Protein AF-A0A7V9FQ16-F1 (afdb_monomer)

Mean predicted aligned error: 7.34 Å

Foldseek 3Di:
DDDDDDDDDDDDDPPPPPPPPPDDDDAFEEEDELALQFDCVQQLPAQAQLSNQASVLVRVVRSVVSVLLVSLLVVLVVCVVSVGQKYKYFQQKWKFKDWLQDDCVPNDGDHTPDGNVVSNQCNNQPPHRFKDWDDKDWWDKGKDFHQNPSDLVCADVNHPNNGGMMMMMTTIITMMGTPPPPDDDDPKDKDWDPDFDWTQRNHNTDTRIDMDIDD

Structure (mmCIF, N/CA/C/O backbone):
data_AF-A0A7V9FQ16-F1
#
_entry.id   AF-A0A7V9FQ16-F1
#
loop_
_atom_site.group_PDB
_atom_site.id
_atom_site.type_symbol
_atom_site.label_atom_id
_atom_site.label_alt_id
_atom_site.label_comp_id
_atom_site.label_asym_id
_atom_site.label_entity_id
_atom_site.label_seq_id
_atom_site.pdbx_PDB_ins_code
_atom_site.Cartn_x
_atom_site.Cartn_y
_atom_site.Cartn_z
_atom_site.occupancy
_atom_site.B_iso_or_equiv
_atom_site.auth_seq_id
_atom_site.auth_comp_id
_atom_site.auth_asym_id
_atom_site.auth_atom_id
_atom_site.pdbx_PDB_model_num
ATOM 1 N N . MET A 1 1 ? -10.190 -19.443 93.406 1.00 41.66 1 MET A N 1
ATOM 2 C CA . MET A 1 1 ? -10.354 -20.132 92.103 1.00 41.66 1 MET A CA 1
ATOM 3 C C . MET A 1 1 ? -11.864 -20.232 91.900 1.00 41.66 1 MET A C 1
ATOM 5 O O . MET A 1 1 ? -12.498 -20.727 92.810 1.00 41.66 1 MET A O 1
ATOM 9 N N . SER A 1 2 ? -12.564 -19.641 90.933 1.00 39.66 2 SER A N 1
ATOM 10 C CA . SER A 1 2 ? -12.278 -19.284 89.540 1.00 39.66 2 SER A CA 1
ATOM 11 C C . SER A 1 2 ? -13.153 -18.088 89.124 1.00 39.66 2 SER A C 1
ATOM 13 O O . SER A 1 2 ? -14.271 -17.947 89.613 1.00 39.66 2 SER A O 1
ATOM 15 N N . ARG A 1 3 ? -12.663 -17.232 88.219 1.00 40.50 3 ARG A N 1
ATOM 16 C CA . ARG A 1 3 ? -13.449 -16.171 87.563 1.00 40.50 3 ARG A CA 1
ATOM 17 C C . ARG A 1 3 ? -13.987 -16.710 86.232 1.00 40.50 3 ARG A C 1
ATOM 19 O O . ARG A 1 3 ? -13.185 -17.107 85.393 1.00 40.50 3 ARG A O 1
ATOM 26 N N . LEU A 1 4 ? -15.309 -16.721 86.039 1.00 39.59 4 LEU A N 1
ATOM 27 C CA . LEU A 1 4 ? -15.923 -16.928 84.721 1.00 39.59 4 LEU A CA 1
ATOM 28 C C . LEU A 1 4 ? -15.842 -15.618 83.927 1.00 39.59 4 LEU A C 1
ATOM 30 O O . LEU A 1 4 ? -16.333 -14.586 84.379 1.00 39.59 4 LEU A O 1
ATOM 34 N N . VAL A 1 5 ? -15.235 -15.671 82.745 1.00 42.16 5 VAL A N 1
ATOM 35 C CA . VAL A 1 5 ? -15.258 -14.596 81.749 1.00 42.16 5 VAL A CA 1
ATOM 36 C C . VAL A 1 5 ? -16.305 -14.978 80.703 1.00 42.16 5 VAL A C 1
ATOM 38 O O . VAL A 1 5 ? -16.139 -15.976 80.007 1.00 42.16 5 VAL A O 1
ATOM 41 N N . LEU A 1 6 ? -17.394 -14.210 80.611 1.00 39.66 6 LEU A N 1
ATOM 42 C CA . LEU A 1 6 ? -18.358 -14.307 79.513 1.00 39.66 6 LEU A CA 1
ATOM 43 C C . LEU A 1 6 ? -17.807 -13.522 78.315 1.00 39.66 6 LEU A C 1
ATOM 45 O O . LEU A 1 6 ? -17.702 -12.298 78.368 1.00 39.66 6 LEU A O 1
ATOM 49 N N . ALA A 1 7 ? -17.454 -14.223 77.240 1.00 39.44 7 ALA A N 1
ATOM 50 C CA . ALA A 1 7 ? -17.123 -13.608 75.961 1.00 39.44 7 ALA A CA 1
ATOM 51 C C . ALA A 1 7 ? -18.418 -13.363 75.169 1.00 39.44 7 ALA A C 1
ATOM 53 O O . ALA A 1 7 ? -19.100 -14.307 74.774 1.00 39.44 7 ALA A O 1
ATOM 54 N N . ALA A 1 8 ? -18.769 -12.094 74.953 1.00 44.03 8 ALA A N 1
ATOM 55 C CA . ALA A 1 8 ? -19.878 -11.707 74.089 1.00 44.03 8 ALA A CA 1
ATOM 56 C C . ALA A 1 8 ? -19.437 -11.780 72.616 1.00 44.03 8 ALA A C 1
ATOM 58 O O . ALA A 1 8 ? -18.604 -10.992 72.168 1.00 44.03 8 ALA A O 1
ATOM 59 N N . LEU A 1 9 ? -19.997 -12.731 71.864 1.00 40.53 9 LEU A N 1
ATOM 60 C CA . LEU A 1 9 ? -19.827 -12.824 70.414 1.00 40.53 9 LEU A CA 1
ATOM 61 C C . LEU A 1 9 ? -20.681 -11.739 69.741 1.00 40.53 9 LEU A C 1
ATOM 63 O O . LEU A 1 9 ? -21.909 -11.798 69.760 1.00 40.53 9 LEU A O 1
ATOM 67 N N . SER A 1 10 ? -20.035 -10.742 69.144 1.00 50.19 10 SER A N 1
ATOM 68 C CA . SER A 1 10 ? -20.685 -9.742 68.293 1.00 50.19 10 SER A CA 1
ATOM 69 C C . SER A 1 10 ? -20.762 -10.286 66.863 1.00 50.19 10 SER A C 1
ATOM 71 O O . SER A 1 10 ? -19.741 -10.451 66.202 1.00 50.19 10 SER A O 1
ATOM 73 N N . LEU A 1 11 ? -21.974 -10.589 66.384 1.00 43.06 11 LEU A N 1
ATOM 74 C CA . LEU A 1 11 ? -22.217 -10.934 64.980 1.00 43.06 11 LEU A CA 1
ATOM 75 C C . LEU A 1 11 ? -22.155 -9.656 64.130 1.00 43.06 11 LEU A C 1
ATOM 77 O O . LEU A 1 11 ? -23.091 -8.858 64.117 1.00 43.06 11 LEU A O 1
ATOM 81 N N . THR A 1 12 ? -21.059 -9.459 63.403 1.00 54.22 12 THR A N 1
ATOM 82 C CA . THR A 1 12 ? -20.977 -8.470 62.325 1.00 54.22 12 THR A CA 1
ATOM 83 C C . THR A 1 12 ? -21.600 -9.055 61.060 1.00 54.22 12 THR A C 1
ATOM 85 O O . THR A 1 12 ? -21.064 -9.965 60.431 1.00 54.22 12 THR A O 1
ATOM 88 N N . VAL A 1 13 ? -22.768 -8.538 60.678 1.00 51.72 13 VAL A N 1
ATOM 89 C CA . VAL A 1 13 ? -23.408 -8.874 59.403 1.00 51.72 13 VAL A CA 1
ATOM 90 C C . VAL A 1 13 ? -22.651 -8.143 58.293 1.00 51.72 13 VAL A C 1
ATOM 92 O O . VAL A 1 13 ? -22.816 -6.941 58.101 1.00 51.72 13 VAL A O 1
ATOM 95 N N . PHE A 1 14 ? -21.791 -8.861 57.571 1.00 53.59 14 PHE A N 1
ATOM 96 C CA . PHE A 1 14 ? -21.223 -8.368 56.320 1.00 53.59 14 PHE A CA 1
ATOM 97 C C . PHE A 1 14 ? -22.300 -8.440 55.237 1.00 53.59 14 PHE A C 1
ATOM 99 O O . PHE A 1 14 ? -22.588 -9.507 54.698 1.00 53.59 14 PHE A O 1
ATOM 106 N N . SER A 1 15 ? -22.891 -7.296 54.902 1.00 52.75 15 SER A N 1
ATOM 107 C CA . SER A 1 15 ? -23.654 -7.150 53.666 1.00 52.75 15 SER A CA 1
ATOM 108 C C . SER A 1 15 ? -22.686 -7.316 52.496 1.00 52.75 15 SER A C 1
ATOM 110 O O . SER A 1 15 ? -21.960 -6.387 52.144 1.00 52.75 15 SER A O 1
ATOM 112 N N . ALA A 1 16 ? -22.639 -8.513 51.912 1.00 57.12 16 ALA A N 1
ATOM 113 C CA . ALA A 1 16 ? -21.976 -8.735 50.639 1.00 57.12 16 ALA A CA 1
ATOM 114 C C . ALA A 1 16 ? -22.718 -7.901 49.587 1.00 57.12 16 ALA A C 1
ATOM 116 O O . ALA A 1 16 ? -23.782 -8.289 49.107 1.00 57.12 16 ALA A O 1
ATOM 117 N N . GLY A 1 17 ? -22.191 -6.714 49.281 1.00 51.88 17 GLY A N 1
ATOM 118 C CA . GLY A 1 17 ? -22.650 -5.932 48.146 1.00 51.88 17 GLY A CA 1
ATOM 119 C C . GLY A 1 17 ? -22.511 -6.802 46.907 1.00 51.88 17 GLY A C 1
ATOM 120 O O . GLY A 1 17 ? -21.396 -7.132 46.506 1.00 51.88 17 GLY A O 1
ATOM 121 N N . ALA A 1 18 ? -23.638 -7.225 46.341 1.00 55.97 18 ALA A N 1
ATOM 122 C CA . ALA A 1 18 ? -23.652 -7.888 45.055 1.00 55.97 18 ALA A CA 1
ATOM 123 C C . ALA A 1 18 ? -23.104 -6.886 44.036 1.00 55.97 18 ALA A C 1
ATOM 125 O O . ALA A 1 18 ? -23.800 -5.958 43.623 1.00 55.97 18 ALA A O 1
ATOM 126 N N . SER A 1 19 ? -21.831 -7.038 43.672 1.00 59.50 19 SER A N 1
ATOM 127 C CA . SER A 1 19 ? -21.261 -6.370 42.513 1.00 59.50 19 SER A CA 1
ATOM 128 C C . SER A 1 19 ? -22.111 -6.786 41.321 1.00 59.50 19 SER A C 1
ATOM 130 O O . SER A 1 19 ? -22.033 -7.930 40.876 1.00 59.50 19 SER A O 1
ATOM 132 N N . ALA A 1 20 ? -22.979 -5.892 40.848 1.00 61.19 20 ALA A N 1
ATOM 133 C CA . ALA A 1 20 ? -23.706 -6.101 39.610 1.00 61.19 20 ALA A CA 1
ATOM 134 C C . ALA A 1 20 ? -22.656 -6.260 38.508 1.00 61.19 20 ALA A C 1
ATOM 136 O O . ALA A 1 20 ? -22.019 -5.289 38.096 1.00 61.19 20 ALA A O 1
ATOM 137 N N . GLN A 1 21 ? -22.410 -7.503 38.097 1.00 61.00 21 GLN A N 1
ATOM 138 C CA . GLN A 1 21 ? -21.522 -7.799 36.989 1.00 61.00 21 GLN A CA 1
ATOM 139 C C . GLN A 1 21 ? -22.111 -7.078 35.774 1.00 61.00 21 GLN A C 1
ATOM 141 O O . GLN A 1 21 ? -23.230 -7.387 35.360 1.00 61.00 21 GLN A O 1
ATOM 146 N N . ALA A 1 22 ? -21.406 -6.066 35.260 1.00 64.56 22 ALA A N 1
ATOM 147 C CA . ALA A 1 22 ? -21.844 -5.348 34.072 1.00 64.56 22 ALA A CA 1
ATOM 148 C C . ALA A 1 22 ? -22.143 -6.371 32.969 1.00 64.56 22 ALA A C 1
ATOM 150 O O . ALA A 1 22 ? -21.329 -7.267 32.723 1.00 64.56 22 ALA A O 1
ATOM 151 N N . ALA A 1 23 ? -23.325 -6.264 32.357 1.00 65.69 23 ALA A N 1
ATOM 152 C CA . ALA A 1 23 ? -23.711 -7.147 31.266 1.00 65.69 23 ALA A CA 1
ATOM 153 C C . ALA A 1 23 ? -22.613 -7.134 30.183 1.00 65.69 23 ALA A C 1
ATOM 155 O O . ALA A 1 23 ? -22.039 -6.068 29.934 1.00 65.69 23 ALA A O 1
ATOM 156 N N . PRO A 1 24 ? -22.294 -8.281 29.557 1.00 67.31 24 PRO A N 1
ATOM 157 C CA . PRO A 1 24 ? -21.297 -8.327 28.497 1.00 67.31 24 PRO A CA 1
ATOM 158 C C . PRO A 1 24 ? -21.640 -7.311 27.405 1.00 67.31 24 PRO A C 1
ATOM 160 O O . PRO A 1 24 ? -22.741 -7.326 26.858 1.00 67.31 24 PRO A O 1
ATOM 163 N N . THR A 1 25 ? -20.708 -6.409 27.102 1.00 73.38 25 THR A N 1
ATOM 164 C CA . THR A 1 25 ? -20.853 -5.498 25.966 1.00 73.38 25 THR A CA 1
ATOM 165 C C . THR A 1 25 ? -20.441 -6.240 24.703 1.00 73.38 25 THR A C 1
ATOM 167 O O . THR A 1 25 ? -19.270 -6.592 24.549 1.00 73.38 25 THR A O 1
ATOM 170 N N . ASP A 1 26 ? -21.381 -6.453 23.788 1.00 89.94 26 ASP A N 1
ATOM 171 C CA . ASP A 1 26 ? -21.071 -7.016 22.477 1.00 89.94 26 ASP A CA 1
ATOM 172 C C . ASP A 1 26 ? -20.196 -6.045 21.673 1.00 89.94 26 ASP A C 1
ATOM 174 O O . ASP A 1 26 ? -20.536 -4.873 21.496 1.00 89.94 26 ASP A O 1
ATOM 178 N N . VAL A 1 27 ? -19.068 -6.539 21.159 1.00 94.25 27 VAL A N 1
ATOM 179 C CA . VAL A 1 27 ? -18.179 -5.784 20.265 1.00 94.25 27 VAL A CA 1
ATOM 180 C C . VAL A 1 27 ? -18.389 -6.272 18.839 1.00 94.25 27 VAL A C 1
ATOM 182 O O . VAL A 1 27 ? -18.099 -7.424 18.512 1.00 94.25 27 VAL A O 1
ATOM 185 N N . LYS A 1 28 ? -18.850 -5.388 17.951 1.00 97.25 28 LYS A N 1
ATOM 186 C CA . LYS A 1 28 ? -19.036 -5.719 16.537 1.00 97.25 28 LYS A CA 1
ATOM 187 C C . LYS A 1 28 ? -17.738 -5.513 15.764 1.00 97.25 28 LYS A C 1
ATOM 189 O O . LYS A 1 28 ? -17.258 -4.389 15.627 1.00 97.25 28 LYS A O 1
ATOM 194 N N . VAL A 1 29 ? -17.209 -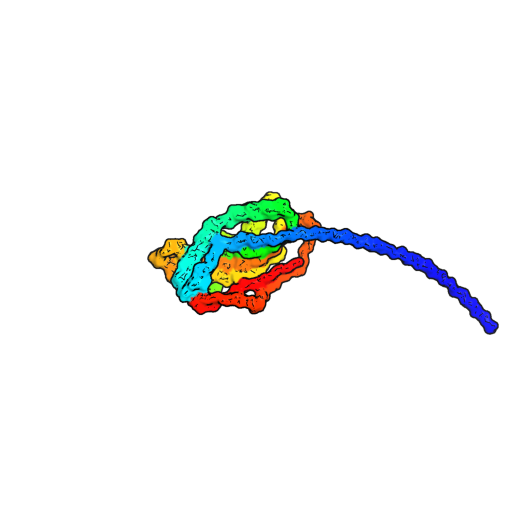6.578 15.176 1.00 98.00 29 VAL A N 1
ATOM 195 C CA . VAL A 1 29 ? -15.979 -6.532 14.372 1.00 98.00 29 VAL A CA 1
ATOM 196 C C . VAL A 1 29 ? -16.263 -6.748 12.886 1.00 98.00 29 VAL A C 1
ATOM 198 O O . VAL A 1 29 ? -17.204 -7.445 12.512 1.00 98.00 29 VAL A O 1
ATOM 201 N N . MET A 1 30 ? -15.448 -6.139 12.027 1.00 98.69 30 MET A N 1
ATOM 202 C CA . MET A 1 30 ? -15.461 -6.333 10.577 1.00 98.69 30 MET A CA 1
ATOM 203 C C . MET A 1 30 ? -14.038 -6.586 10.082 1.00 98.69 30 MET A C 1
ATOM 205 O O . MET A 1 30 ? -13.099 -5.946 10.545 1.00 98.69 30 MET A O 1
ATOM 209 N N . THR A 1 31 ? -13.883 -7.481 9.111 1.00 98.38 31 THR A N 1
ATOM 210 C CA . THR A 1 31 ? -12.632 -7.661 8.366 1.00 98.38 31 THR A CA 1
ATOM 211 C C . THR A 1 31 ? -12.842 -7.256 6.911 1.00 98.38 31 THR A C 1
ATOM 213 O O . THR A 1 31 ? -13.911 -7.513 6.350 1.00 98.38 31 THR A O 1
ATOM 216 N N . ARG A 1 32 ? -11.865 -6.575 6.305 1.00 98.50 32 ARG A N 1
ATOM 217 C CA . ARG A 1 32 ? -11.972 -6.080 4.933 1.00 98.50 32 ARG A CA 1
ATOM 218 C C . ARG A 1 32 ? -10.624 -6.045 4.224 1.00 98.50 32 ARG A C 1
ATOM 220 O O . ARG A 1 32 ? -9.790 -5.185 4.498 1.00 98.50 32 ARG A O 1
ATOM 227 N N . ASN A 1 33 ? -10.480 -6.893 3.212 1.00 98.25 33 ASN A N 1
ATOM 228 C CA . ASN A 1 33 ? -9.442 -6.722 2.206 1.00 98.25 33 ASN A CA 1
ATOM 229 C C . ASN A 1 33 ? -9.828 -5.532 1.312 1.00 98.25 33 ASN A C 1
ATOM 231 O O . ASN A 1 33 ? -10.905 -5.528 0.710 1.00 98.25 33 ASN A O 1
ATOM 235 N N . VAL A 1 34 ? -8.985 -4.498 1.271 1.00 98.12 34 VAL A N 1
ATOM 236 C CA . VAL A 1 34 ? -9.251 -3.286 0.476 1.00 98.12 34 VAL A CA 1
ATOM 237 C C . VAL A 1 34 ? -8.663 -3.349 -0.935 1.00 98.12 34 VAL A C 1
ATOM 239 O O . VAL A 1 34 ? -8.987 -2.489 -1.756 1.00 98.12 34 VAL A O 1
ATOM 242 N N . TYR A 1 35 ? -7.931 -4.420 -1.242 1.00 97.94 35 TYR A N 1
ATOM 243 C CA . TYR A 1 35 ? -7.223 -4.712 -2.483 1.00 97.94 35 TYR A CA 1
ATOM 244 C C . TYR A 1 35 ? -6.111 -3.707 -2.799 1.00 97.94 35 TYR A C 1
ATOM 246 O O . TYR A 1 35 ? -6.373 -2.515 -2.990 1.00 97.94 35 TYR A O 1
ATOM 254 N N . LEU A 1 36 ? -4.877 -4.209 -2.908 1.00 97.62 36 LEU A N 1
ATOM 255 C CA . LEU A 1 36 ? -3.668 -3.403 -3.116 1.00 97.62 36 LEU A CA 1
ATOM 256 C C . LEU A 1 36 ? -3.677 -2.598 -4.424 1.00 97.62 36 LEU A C 1
ATOM 258 O O . LEU A 1 36 ? -3.011 -1.566 -4.510 1.00 97.62 36 LEU A O 1
ATOM 262 N N . GLY A 1 37 ? -4.467 -3.034 -5.409 1.00 97.31 37 GLY A N 1
ATOM 263 C CA . GLY A 1 37 ? -4.812 -2.258 -6.598 1.00 97.31 37 GLY A CA 1
ATOM 264 C C . GLY A 1 37 ? -4.237 -2.750 -7.922 1.00 97.31 37 GLY A C 1
ATOM 265 O O . GLY A 1 37 ? -4.524 -2.108 -8.922 1.00 97.31 37 GLY A O 1
ATOM 266 N N . ALA A 1 38 ? -3.475 -3.845 -7.940 1.00 98.12 38 ALA A N 1
ATOM 267 C CA . ALA A 1 38 ? -2.890 -4.434 -9.149 1.00 98.12 38 ALA A CA 1
ATOM 268 C C . ALA A 1 38 ? -2.600 -5.935 -8.961 1.00 98.12 38 ALA A C 1
ATOM 270 O O . ALA A 1 38 ? -2.561 -6.417 -7.823 1.00 98.12 38 ALA A O 1
ATOM 271 N N . ASP A 1 39 ? -2.377 -6.668 -10.054 1.00 97.38 39 ASP A N 1
ATOM 272 C CA . ASP A 1 39 ? -1.772 -8.005 -10.027 1.00 97.38 39 ASP A CA 1
ATOM 273 C C . ASP A 1 39 ? -0.240 -7.897 -9.955 1.00 97.38 39 ASP A C 1
ATOM 275 O O . ASP A 1 39 ? 0.416 -7.383 -10.855 1.00 97.38 39 ASP A O 1
ATOM 279 N N . LEU A 1 40 ? 0.361 -8.426 -8.885 1.00 97.00 40 LEU A N 1
ATOM 280 C CA . LEU A 1 40 ? 1.821 -8.434 -8.712 1.00 97.00 40 LEU A CA 1
ATOM 281 C C . LEU A 1 40 ? 2.507 -9.615 -9.417 1.00 97.00 40 LEU A C 1
ATOM 283 O O . LEU A 1 40 ? 3.739 -9.683 -9.457 1.00 97.00 40 LEU A O 1
ATOM 287 N N . GLY A 1 41 ? 1.732 -10.555 -9.963 1.00 96.31 41 GLY A N 1
ATOM 288 C CA . GLY A 1 41 ? 2.214 -11.767 -10.615 1.00 96.31 41 GLY A CA 1
ATOM 289 C C . GLY A 1 41 ? 3.293 -11.538 -11.681 1.00 96.31 41 GLY A C 1
ATOM 290 O O . GLY A 1 41 ? 4.302 -12.248 -11.644 1.00 96.31 41 GLY A O 1
ATOM 291 N N . PRO A 1 42 ? 3.141 -10.570 -12.608 1.00 96.12 42 PRO A N 1
ATOM 292 C CA . PRO A 1 42 ? 4.166 -10.265 -13.606 1.00 96.12 42 PRO A CA 1
ATOM 293 C C . PR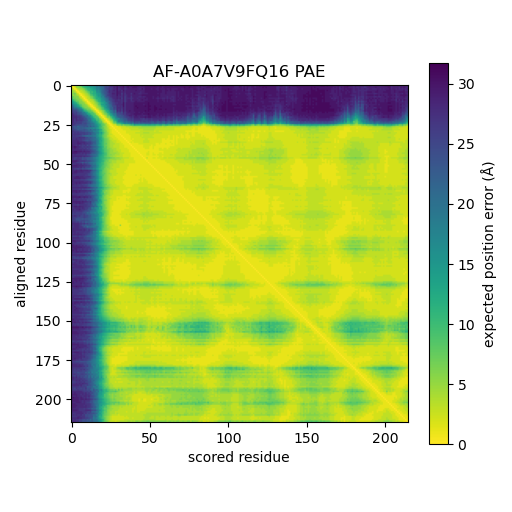O A 1 42 ? 5.518 -9.896 -12.984 1.00 96.12 42 PRO A C 1
ATOM 295 O O . PRO A 1 42 ? 6.546 -10.406 -13.419 1.00 96.12 42 PRO A O 1
ATOM 298 N N . GLY A 1 43 ? 5.523 -9.085 -11.920 1.00 96.38 43 GLY A N 1
ATOM 299 C CA . GLY A 1 43 ? 6.753 -8.702 -11.222 1.00 96.38 43 GLY A CA 1
ATOM 300 C C . GLY A 1 43 ? 7.420 -9.885 -10.520 1.00 96.38 43 GLY A C 1
ATOM 301 O O . GLY A 1 43 ? 8.633 -10.046 -10.594 1.00 96.38 43 GLY A O 1
ATOM 302 N N . VAL A 1 44 ? 6.629 -10.765 -9.896 1.00 95.62 44 VAL A N 1
ATOM 303 C CA . VAL A 1 44 ? 7.137 -11.978 -9.225 1.00 95.62 44 VAL A CA 1
ATOM 304 C C . VAL A 1 44 ? 7.791 -12.954 -10.208 1.00 95.62 44 VAL A C 1
ATOM 306 O O . VAL A 1 44 ? 8.767 -13.612 -9.852 1.00 95.62 44 VAL A O 1
ATOM 309 N N . ARG A 1 45 ? 7.249 -13.066 -11.427 1.00 96.00 45 ARG A N 1
ATOM 310 C CA . ARG A 1 45 ? 7.720 -14.002 -12.461 1.00 96.00 45 ARG A CA 1
ATOM 311 C C . ARG A 1 45 ? 8.823 -13.438 -13.359 1.00 96.00 45 ARG A C 1
ATOM 313 O O . ARG A 1 45 ? 9.378 -14.202 -14.143 1.00 96.00 45 ARG A O 1
ATOM 320 N N . ALA A 1 46 ? 9.125 -12.143 -13.264 1.00 97.62 46 ALA A N 1
ATOM 321 C CA . ALA A 1 46 ? 10.155 -11.509 -14.077 1.00 97.62 46 ALA A CA 1
ATOM 322 C C . ALA A 1 46 ? 11.512 -12.194 -13.870 1.00 97.62 46 ALA A C 1
ATOM 324 O O . ALA A 1 46 ? 11.965 -12.372 -12.737 1.00 97.62 46 ALA A O 1
ATOM 325 N N . SER A 1 47 ? 12.169 -12.559 -14.966 1.00 96.94 47 SER A N 1
ATOM 326 C CA . SER A 1 47 ? 13.424 -13.315 -14.967 1.00 96.94 47 SER A CA 1
ATOM 327 C C . SER A 1 47 ? 14.663 -12.432 -15.129 1.00 96.94 47 SER A C 1
ATOM 329 O O . SER A 1 47 ? 15.778 -12.864 -14.843 1.00 96.94 47 SER A O 1
ATOM 331 N N . SER A 1 48 ? 14.473 -11.170 -15.520 1.00 97.12 48 SER A N 1
ATOM 332 C CA . SER A 1 48 ? 15.534 -10.184 -15.726 1.00 97.12 48 SER A CA 1
ATOM 333 C C . SER A 1 48 ? 15.124 -8.795 -15.230 1.00 97.12 48 SER A C 1
ATOM 335 O O . SER A 1 48 ? 13.944 -8.525 -14.993 1.00 97.12 48 SER A O 1
ATOM 337 N N . LEU A 1 49 ? 16.098 -7.891 -15.075 1.00 95.56 49 LEU A N 1
ATOM 338 C CA . LEU A 1 49 ? 15.820 -6.512 -14.666 1.00 95.56 49 LEU A CA 1
ATOM 339 C C . LEU A 1 49 ? 14.897 -5.779 -15.664 1.00 95.56 49 LEU A C 1
ATOM 341 O O . LEU A 1 49 ? 13.921 -5.197 -15.199 1.00 95.56 49 LEU A O 1
ATOM 345 N N . PRO A 1 50 ? 15.115 -5.817 -16.996 1.00 96.38 50 PRO A N 1
ATOM 346 C CA . PRO A 1 50 ? 14.195 -5.173 -17.936 1.00 96.38 50 PRO A CA 1
ATOM 347 C C . PRO A 1 50 ? 12.761 -5.708 -17.861 1.00 96.38 50 PRO A C 1
ATOM 349 O O . PRO A 1 50 ? 11.815 -4.924 -17.878 1.00 96.38 50 PRO A O 1
ATOM 352 N N . GLU A 1 51 ? 12.581 -7.024 -17.710 1.00 97.62 51 GLU A N 1
ATOM 353 C CA . GLU A 1 51 ? 11.249 -7.608 -17.509 1.00 97.62 51 GLU A CA 1
ATOM 354 C C . GLU A 1 51 ? 10.591 -7.099 -16.226 1.00 97.62 51 GLU A C 1
ATOM 356 O O . GLU A 1 51 ? 9.414 -6.746 -16.237 1.00 97.62 51 GLU A O 1
ATOM 361 N N . LEU A 1 52 ? 11.351 -7.020 -15.130 1.00 97.81 52 LEU A N 1
ATOM 362 C CA . LEU A 1 52 ? 10.849 -6.527 -13.851 1.00 97.81 52 LEU A CA 1
ATOM 363 C C . LEU A 1 52 ? 10.455 -5.046 -13.928 1.00 97.81 52 LEU A C 1
ATOM 365 O O . LEU A 1 52 ? 9.426 -4.665 -13.378 1.00 97.81 52 LEU A O 1
ATOM 369 N N . VA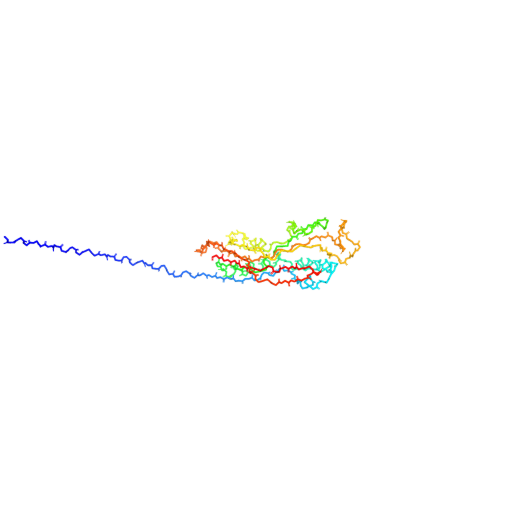L A 1 53 ? 11.236 -4.227 -14.635 1.00 97.88 53 VAL A N 1
ATOM 370 C CA . VAL A 1 53 ? 10.958 -2.797 -14.846 1.00 97.88 53 VAL A CA 1
ATOM 371 C C . VAL A 1 53 ? 9.696 -2.586 -15.691 1.00 97.88 53 VAL A C 1
ATOM 373 O O . VAL A 1 53 ? 8.851 -1.760 -15.339 1.00 97.88 53 VAL A O 1
ATOM 376 N N . ASN A 1 54 ? 9.508 -3.372 -16.754 1.00 98.19 54 ASN A N 1
ATOM 377 C CA . ASN A 1 54 ? 8.286 -3.337 -17.566 1.00 98.19 54 ASN A CA 1
ATOM 378 C C . ASN A 1 54 ? 7.060 -3.838 -16.779 1.00 98.19 54 ASN A C 1
ATOM 380 O O . ASN A 1 54 ? 5.977 -3.247 -16.838 1.00 98.19 54 ASN A O 1
ATOM 384 N N . ALA A 1 55 ? 7.228 -4.902 -15.987 1.00 98.31 55 ALA A N 1
ATOM 385 C CA . ALA A 1 55 ? 6.182 -5.410 -15.105 1.00 98.31 55 ALA A CA 1
ATOM 386 C C . ALA A 1 55 ? 5.788 -4.374 -14.042 1.00 98.31 55 ALA A C 1
ATOM 388 O O . ALA A 1 55 ? 4.601 -4.167 -13.800 1.00 98.31 55 ALA A O 1
ATOM 389 N N . ALA A 1 56 ? 6.760 -3.682 -13.443 1.00 98.31 56 ALA A N 1
ATOM 390 C CA . ALA A 1 56 ? 6.510 -2.622 -12.471 1.00 98.31 56 ALA A CA 1
ATOM 391 C C . ALA A 1 56 ? 5.728 -1.448 -13.076 1.00 98.31 56 ALA A C 1
ATOM 393 O O . ALA A 1 56 ? 4.833 -0.909 -12.424 1.00 98.31 56 ALA A O 1
ATOM 394 N N . GLY A 1 57 ? 6.010 -1.082 -14.328 1.00 98.25 57 GLY A N 1
ATOM 395 C CA . GLY A 1 57 ? 5.223 -0.081 -15.045 1.00 98.25 57 GLY A CA 1
ATOM 396 C C . GLY A 1 57 ? 3.781 -0.509 -15.297 1.00 98.25 57 GLY A C 1
ATOM 397 O O . GLY A 1 57 ? 2.858 0.250 -15.003 1.00 98.25 57 GLY A O 1
ATOM 398 N N . THR A 1 58 ? 3.575 -1.756 -15.730 1.00 98.25 58 THR A N 1
ATOM 399 C CA . THR A 1 58 ? 2.230 -2.343 -15.882 1.00 98.25 58 THR A CA 1
ATOM 400 C C . THR A 1 58 ? 1.462 -2.316 -14.558 1.00 98.25 58 THR A C 1
ATOM 402 O O . THR A 1 58 ? 0.328 -1.846 -14.507 1.00 98.25 58 THR A O 1
ATOM 405 N N . ILE A 1 59 ? 2.110 -2.728 -13.465 1.00 98.69 59 ILE A N 1
ATOM 406 C CA . ILE A 1 59 ? 1.543 -2.701 -12.112 1.00 98.69 59 ILE A CA 1
ATOM 407 C C . ILE A 1 59 ? 1.142 -1.276 -11.707 1.00 98.69 59 ILE A C 1
ATOM 409 O O . ILE A 1 59 ? 0.040 -1.075 -11.202 1.00 98.69 59 ILE A O 1
ATOM 413 N N . LEU A 1 60 ? 1.992 -0.267 -11.932 1.00 98.56 60 LEU A N 1
ATOM 414 C CA . LEU A 1 60 ? 1.643 1.124 -11.613 1.00 98.56 60 LEU A CA 1
ATOM 415 C C . LEU A 1 60 ? 0.454 1.634 -12.441 1.00 98.56 60 LEU A C 1
ATOM 417 O O . LEU A 1 60 ? -0.396 2.345 -11.899 1.00 98.56 60 LEU A O 1
ATOM 421 N N . ASN A 1 61 ? 0.358 1.243 -13.712 1.00 98.44 61 ASN A N 1
ATOM 422 C CA . ASN A 1 61 ? -0.783 1.587 -14.560 1.00 98.44 61 ASN A CA 1
ATOM 423 C C . ASN A 1 61 ? -2.083 0.941 -14.047 1.00 98.44 61 ASN A C 1
ATOM 425 O O . ASN A 1 61 ? -3.127 1.596 -14.009 1.00 98.44 61 ASN A O 1
ATOM 429 N N . GLU A 1 62 ? -2.032 -0.311 -13.586 1.00 98.56 62 GLU A N 1
ATOM 430 C CA . GLU A 1 62 ? -3.175 -0.975 -12.948 1.00 98.56 62 GLU A CA 1
ATOM 431 C C . GLU A 1 62 ? -3.591 -0.290 -11.640 1.00 98.56 62 GLU A C 1
ATOM 433 O O . GLU A 1 62 ? -4.783 -0.059 -11.420 1.00 98.56 62 GLU A O 1
ATOM 438 N N . VAL A 1 63 ? -2.624 0.112 -10.805 1.00 98.38 63 VAL A N 1
ATOM 439 C CA . VAL A 1 63 ? -2.879 0.853 -9.557 1.00 98.38 63 VAL A CA 1
ATOM 440 C C . VAL A 1 63 ? -3.682 2.130 -9.825 1.00 98.38 63 VAL A C 1
ATOM 442 O O . VAL A 1 63 ? -4.646 2.417 -9.102 1.00 98.38 63 VAL A O 1
ATOM 445 N N . ASP A 1 64 ? -3.329 2.873 -10.875 1.00 98.25 64 ASP A N 1
ATOM 446 C CA . ASP A 1 64 ? -4.072 4.060 -11.305 1.00 98.25 64 ASP A CA 1
ATOM 447 C C . ASP A 1 64 ? -5.461 3.701 -11.847 1.00 98.25 64 ASP A C 1
ATOM 449 O O . ASP A 1 64 ? -6.471 4.305 -11.457 1.00 98.25 64 ASP A O 1
ATOM 453 N N . ALA A 1 65 ? -5.535 2.693 -12.721 1.00 98.19 65 ALA A N 1
ATOM 454 C CA . ALA A 1 65 ? -6.774 2.239 -13.349 1.00 98.19 65 ALA A CA 1
ATOM 455 C C . ALA A 1 65 ? -7.795 1.708 -12.327 1.00 98.19 65 ALA A C 1
ATOM 457 O O . ALA A 1 65 ? -9.003 1.891 -12.498 1.00 98.19 65 ALA A O 1
ATOM 458 N N . ASN A 1 66 ? -7.324 1.139 -11.214 1.00 96.88 66 ASN A N 1
ATOM 459 C CA . ASN A 1 66 ? -8.137 0.681 -10.088 1.00 96.88 66 ASN A CA 1
ATOM 460 C C . ASN A 1 66 ? -8.869 1.830 -9.360 1.00 96.88 66 ASN A C 1
ATOM 462 O O . ASN A 1 66 ? -9.851 1.587 -8.652 1.00 96.88 66 ASN A O 1
ATOM 466 N N . ARG A 1 67 ? -8.446 3.094 -9.540 1.00 97.56 67 ARG A N 1
ATOM 467 C CA . ARG A 1 67 ? -9.152 4.298 -9.051 1.00 97.56 67 ARG A CA 1
ATOM 468 C C . ARG A 1 67 ? -9.527 4.215 -7.565 1.00 97.56 67 ARG A C 1
ATOM 470 O O . ARG A 1 67 ? -10.674 4.479 -7.179 1.00 97.56 67 ARG A O 1
ATOM 477 N N . PHE A 1 68 ? -8.560 3.885 -6.703 1.00 98.38 68 PHE A N 1
ATOM 478 C CA . PHE A 1 68 ? -8.810 3.692 -5.267 1.00 98.38 68 PHE A CA 1
ATOM 479 C C . PHE A 1 68 ? -9.564 4.854 -4.584 1.00 98.38 68 PHE A C 1
ATOM 481 O O . PHE A 1 68 ? -10.466 4.567 -3.797 1.00 98.38 68 PHE A O 1
ATOM 488 N N . PRO A 1 69 ? -9.321 6.151 -4.885 1.00 98.25 69 PRO A N 1
ATOM 489 C CA . PRO A 1 69 ? -10.113 7.243 -4.306 1.00 98.25 69 PRO A CA 1
ATOM 490 C C . PRO A 1 69 ? -11.630 7.117 -4.533 1.00 98.25 69 PRO A C 1
ATOM 492 O O . PRO A 1 69 ? -12.423 7.510 -3.676 1.00 98.25 69 PRO A O 1
ATOM 495 N N . THR A 1 70 ? -12.050 6.545 -5.664 1.00 98.25 70 THR A N 1
ATOM 496 C CA . THR A 1 70 ? -13.461 6.255 -5.950 1.00 98.25 70 THR A CA 1
ATOM 497 C C . THR A 1 70 ? -13.932 5.037 -5.163 1.00 98.25 70 THR A C 1
ATOM 499 O O . THR A 1 70 ? -14.967 5.109 -4.499 1.00 98.25 70 THR A O 1
ATOM 502 N N . ARG A 1 71 ? -13.149 3.949 -5.151 1.00 98.12 71 ARG A N 1
ATOM 503 C CA . ARG A 1 71 ? -13.459 2.730 -4.378 1.00 98.12 71 ARG A CA 1
ATOM 504 C C . ARG A 1 71 ? -13.565 2.999 -2.873 1.00 98.12 71 ARG A C 1
ATOM 506 O O . ARG A 1 71 ? -14.452 2.455 -2.220 1.00 98.12 71 ARG A O 1
ATOM 513 N N . ALA A 1 72 ? -12.741 3.899 -2.335 1.00 98.75 72 ALA A N 1
ATOM 514 C CA . ALA A 1 72 ? -12.761 4.309 -0.933 1.00 98.75 72 ALA A CA 1
ATOM 515 C C . ALA A 1 72 ? -14.130 4.857 -0.493 1.00 98.75 72 ALA A C 1
ATOM 517 O O . ALA A 1 72 ? -14.515 4.665 0.658 1.00 98.75 72 ALA A O 1
ATOM 518 N N . LYS A 1 73 ? -14.896 5.489 -1.398 1.00 98.75 73 LYS A N 1
ATOM 519 C CA . LYS A 1 73 ? -16.266 5.950 -1.110 1.00 98.75 73 LYS A CA 1
ATOM 520 C C . LYS A 1 73 ? -17.205 4.769 -0.856 1.00 98.75 73 LYS A C 1
ATOM 522 O O . LYS A 1 73 ? -17.946 4.781 0.121 1.00 98.75 73 LYS A O 1
ATOM 527 N N . GLY A 1 74 ? -17.141 3.745 -1.709 1.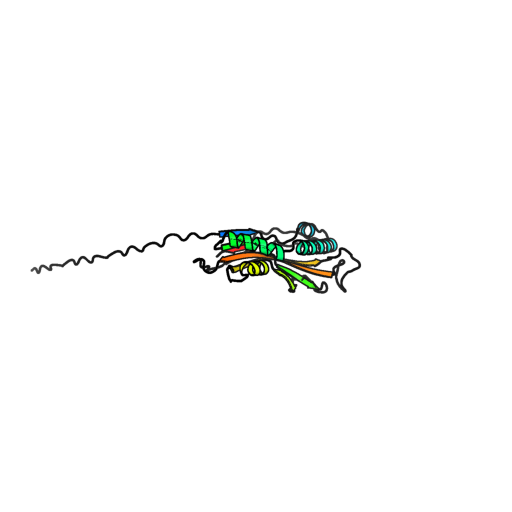00 98.56 74 GLY A N 1
ATOM 528 C CA . GLY A 1 74 ? -17.937 2.522 -1.568 1.00 98.56 74 GLY A CA 1
ATOM 529 C C . GLY A 1 74 ? -17.559 1.727 -0.317 1.00 98.56 74 GLY A C 1
ATOM 530 O O . GLY A 1 74 ? -18.434 1.362 0.463 1.00 98.56 74 GLY A O 1
ATOM 531 N N . LEU A 1 75 ? -16.257 1.551 -0.071 1.00 98.75 75 LEU A N 1
ATOM 532 C CA . LEU A 1 75 ? -15.744 0.896 1.139 1.00 98.75 75 LEU A CA 1
ATOM 533 C C . LEU A 1 75 ? -16.180 1.631 2.416 1.00 98.75 75 LEU A C 1
ATOM 535 O O . LEU A 1 75 ? -16.616 1.003 3.379 1.00 98.75 75 LEU A O 1
ATOM 539 N N . ALA A 1 76 ? -16.114 2.966 2.427 1.00 98.88 76 ALA A N 1
ATOM 540 C CA . ALA A 1 76 ? -16.590 3.753 3.559 1.00 98.88 76 ALA A CA 1
ATOM 541 C C . ALA A 1 76 ? -18.106 3.625 3.754 1.00 98.88 76 ALA A C 1
ATOM 543 O O . ALA A 1 76 ? -18.549 3.468 4.887 1.00 98.88 76 ALA A O 1
ATOM 544 N N . ALA A 1 77 ? -18.900 3.649 2.679 1.00 98.75 77 ALA A N 1
ATOM 545 C CA . ALA A 1 77 ? -20.348 3.461 2.761 1.00 98.75 77 ALA A CA 1
ATOM 546 C C . ALA A 1 77 ? -20.717 2.085 3.345 1.00 98.75 77 ALA A C 1
ATOM 548 O O . ALA A 1 77 ? -21.598 1.997 4.199 1.00 98.75 77 ALA A O 1
ATOM 549 N N . GLU A 1 78 ? -20.009 1.026 2.947 1.00 98.75 78 GLU A N 1
ATOM 550 C CA . GLU A 1 78 ? -20.174 -0.324 3.4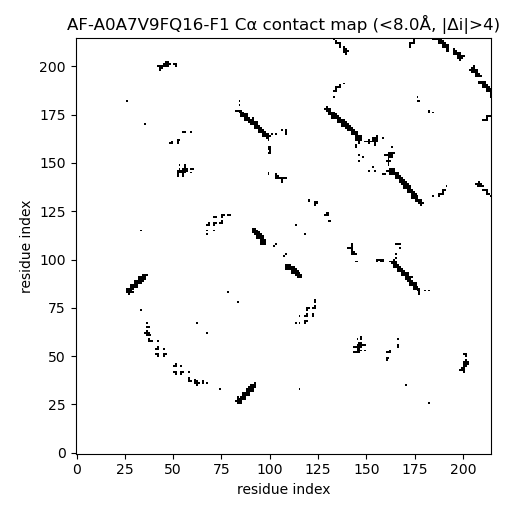96 1.00 98.75 78 GLU A CA 1
ATOM 551 C C . GLU A 1 78 ? -19.885 -0.374 5.004 1.00 98.75 78 GLU A C 1
ATOM 553 O O . GLU A 1 78 ? -20.706 -0.878 5.776 1.00 98.75 78 GLU A O 1
ATOM 558 N N . ILE A 1 79 ? -18.751 0.187 5.439 1.00 98.81 79 ILE A N 1
ATOM 559 C CA . ILE A 1 79 ? -18.370 0.243 6.857 1.00 98.81 79 ILE A CA 1
ATOM 560 C C . ILE A 1 79 ? -19.385 1.080 7.648 1.00 98.81 79 ILE A C 1
ATOM 562 O O . ILE A 1 79 ? -19.866 0.644 8.693 1.00 98.81 79 ILE A O 1
ATOM 566 N N . LEU A 1 80 ? -19.769 2.257 7.146 1.00 98.62 80 LEU A N 1
ATOM 567 C CA . LEU A 1 80 ? -20.722 3.149 7.813 1.00 98.62 80 LEU A CA 1
ATOM 568 C C . LEU A 1 80 ? -22.121 2.538 7.917 1.00 98.62 80 LEU A C 1
ATOM 570 O O . LEU A 1 80 ? -22.779 2.733 8.935 1.00 98.62 80 LEU A O 1
ATOM 574 N N . LYS A 1 81 ? -22.563 1.770 6.915 1.00 98.62 81 LYS A N 1
ATOM 575 C CA . LYS A 1 81 ? -23.829 1.025 6.966 1.00 98.62 81 LYS A CA 1
ATOM 576 C C . LYS A 1 81 ? -23.793 -0.053 8.046 1.00 98.62 81 LYS A C 1
ATOM 578 O O . LYS A 1 81 ? -24.737 -0.188 8.820 1.00 98.62 81 LYS A O 1
ATOM 583 N N . ASN A 1 82 ? -22.704 -0.817 8.110 1.00 98.44 82 ASN A N 1
ATOM 584 C CA . ASN A 1 82 ? -22.582 -1.933 9.045 1.00 98.44 82 ASN A CA 1
ATOM 585 C C . ASN A 1 82 ? -22.238 -1.500 10.464 1.00 98.44 82 ASN A C 1
ATOM 587 O O . ASN A 1 82 ? -22.514 -2.253 11.402 1.00 98.44 82 ASN A O 1
ATOM 591 N N . ARG A 1 83 ? -21.687 -0.295 10.645 1.00 97.69 83 ARG A N 1
ATOM 592 C CA . ARG A 1 83 ? -21.435 0.276 11.965 1.00 97.69 83 ARG A CA 1
ATOM 593 C C . ARG A 1 83 ? -20.592 -0.661 12.871 1.00 97.69 83 ARG A C 1
ATOM 595 O O . ARG A 1 83 ? -20.967 -0.832 14.032 1.00 97.69 83 ARG A O 1
ATOM 602 N N . PRO A 1 84 ? -19.494 -1.287 12.404 1.00 98.50 84 PRO A N 1
ATOM 603 C CA . PRO A 1 84 ? -18.634 -2.067 13.291 1.00 98.50 84 PRO A CA 1
ATOM 604 C C . PRO A 1 84 ? -17.894 -1.151 14.276 1.00 98.50 84 PRO A C 1
ATOM 606 O O . PRO A 1 84 ? -17.594 0.002 13.949 1.00 98.50 84 PRO A O 1
ATOM 609 N N . ASP A 1 85 ? -17.594 -1.671 15.460 1.00 98.25 85 ASP A N 1
ATOM 610 C CA . ASP A 1 85 ? -16.750 -1.031 16.470 1.00 98.25 85 ASP A CA 1
ATOM 611 C C . ASP A 1 85 ? -15.275 -1.083 16.084 1.00 98.25 85 ASP A C 1
ATOM 613 O O . ASP A 1 85 ? -14.561 -0.098 16.266 1.00 98.25 85 ASP A O 1
ATOM 617 N N . LEU A 1 86 ? -14.838 -2.197 15.488 1.00 98.62 86 LEU A N 1
ATOM 618 C CA . LEU A 1 86 ? -13.480 -2.393 14.983 1.00 98.62 86 LEU A CA 1
ATOM 619 C C . LEU A 1 86 ? -13.497 -2.875 13.531 1.00 98.62 86 LEU A C 1
ATOM 621 O O . LEU A 1 86 ? -14.330 -3.698 13.151 1.00 98.62 86 LEU A O 1
ATOM 625 N N . VAL A 1 87 ? -12.548 -2.391 12.728 1.00 98.81 87 VAL A N 1
ATOM 626 C CA . VAL A 1 87 ? -12.344 -2.842 11.343 1.00 98.81 87 VAL A CA 1
ATOM 627 C C . VAL A 1 87 ? -10.896 -3.268 11.152 1.00 98.81 87 VAL A C 1
ATOM 629 O O . VAL A 1 87 ? -10.006 -2.424 11.234 1.00 98.81 87 VAL A O 1
ATOM 632 N N . GLY A 1 88 ? -10.666 -4.549 10.879 1.00 98.75 88 GLY A N 1
ATOM 633 C CA . GLY A 1 88 ? -9.388 -5.060 10.389 1.00 98.75 88 GLY A CA 1
ATOM 634 C C . GLY A 1 88 ? -9.292 -4.869 8.877 1.00 98.75 88 GLY A C 1
ATOM 635 O O . GLY A 1 88 ? -10.187 -5.295 8.150 1.00 98.75 88 GLY A O 1
ATOM 636 N N . LEU A 1 89 ? -8.236 -4.216 8.407 1.00 98.75 89 LEU A N 1
ATOM 637 C CA . LEU A 1 89 ? -7.965 -3.969 6.995 1.00 98.75 89 LEU A CA 1
ATOM 638 C C . LEU A 1 89 ? -6.793 -4.829 6.536 1.00 98.75 89 LEU A C 1
ATOM 640 O O . LEU A 1 89 ? -5.736 -4.764 7.160 1.00 98.75 89 LEU A O 1
ATOM 644 N N . GLN A 1 90 ? -6.978 -5.554 5.432 1.00 98.31 90 GLN A N 1
ATOM 645 C CA . GLN A 1 90 ? -5.908 -6.256 4.718 1.00 98.31 90 GLN A CA 1
ATOM 646 C C . GLN A 1 90 ? -5.612 -5.573 3.389 1.00 98.31 90 GLN A C 1
ATOM 648 O O . GLN A 1 90 ? -6.487 -4.932 2.802 1.00 98.31 90 GLN A O 1
ATOM 653 N N . GLU A 1 91 ? -4.383 -5.744 2.906 1.00 97.19 91 GLU A N 1
ATOM 654 C CA . GLU A 1 91 ? -3.896 -5.131 1.664 1.00 97.19 91 GLU A CA 1
ATOM 655 C C . GLU A 1 91 ? -4.050 -3.605 1.629 1.00 97.19 91 GLU A C 1
ATOM 657 O O . GLU A 1 91 ? -4.325 -3.001 0.590 1.00 97.19 91 GLU A O 1
ATOM 662 N N . ALA A 1 92 ? -3.858 -2.945 2.772 1.00 98.12 92 ALA A N 1
ATOM 663 C CA . ALA A 1 92 ? -3.985 -1.500 2.888 1.00 98.12 92 ALA A CA 1
ATOM 664 C C . ALA A 1 92 ? -2.731 -0.784 2.347 1.00 98.12 92 ALA A C 1
ATOM 666 O O . ALA A 1 92 ? -1.964 -0.145 3.077 1.00 98.12 92 ALA A O 1
ATOM 667 N N . ALA A 1 93 ? -2.535 -0.896 1.034 1.00 98.44 93 ALA A N 1
ATOM 668 C CA . ALA A 1 93 ? -1.339 -0.473 0.325 1.00 98.44 93 ALA A CA 1
ATOM 669 C C . ALA A 1 93 ? -1.037 1.025 0.490 1.00 98.44 93 ALA A C 1
ATOM 671 O O . ALA A 1 93 ? -1.939 1.876 0.517 1.00 98.44 93 ALA A O 1
ATOM 672 N N . LEU A 1 94 ? 0.254 1.326 0.594 1.00 98.88 94 LEU A N 1
ATOM 673 C CA . LEU A 1 94 ? 0.843 2.642 0.397 1.00 98.88 94 LEU A CA 1
ATOM 674 C C . LEU A 1 94 ? 1.722 2.578 -0.852 1.00 98.88 94 LEU A C 1
ATOM 676 O O . LEU A 1 94 ? 2.791 1.971 -0.831 1.00 98.88 94 LEU A O 1
ATOM 680 N N . TRP A 1 95 ? 1.267 3.230 -1.915 1.00 98.81 95 TRP A N 1
ATOM 681 C CA . TRP A 1 95 ? 2.011 3.409 -3.152 1.00 98.81 95 TRP A CA 1
ATOM 682 C C . TRP A 1 95 ? 2.727 4.749 -3.133 1.00 98.81 95 TRP A C 1
ATOM 684 O O . TRP A 1 95 ? 2.113 5.796 -2.890 1.00 98.81 95 TRP A O 1
ATOM 694 N N . ARG A 1 96 ? 4.028 4.718 -3.395 1.00 98.81 96 ARG A N 1
ATOM 695 C CA . ARG A 1 96 ? 4.895 5.891 -3.463 1.00 98.81 96 ARG A CA 1
ATOM 696 C C . ARG A 1 96 ? 5.704 5.883 -4.745 1.00 98.81 96 ARG A C 1
ATOM 698 O O . ARG A 1 96 ? 5.917 4.832 -5.342 1.00 98.81 96 ARG A O 1
ATOM 705 N N . THR A 1 97 ? 6.157 7.057 -5.150 1.00 98.62 97 THR A N 1
ATOM 706 C CA . THR A 1 97 ? 7.027 7.230 -6.305 1.00 98.62 97 THR A CA 1
ATOM 707 C C . THR A 1 97 ? 8.167 8.190 -6.009 1.00 98.62 97 THR A C 1
ATOM 709 O O . THR A 1 97 ? 8.163 8.911 -5.007 1.00 98.62 97 THR A O 1
ATOM 712 N N . GLN A 1 98 ? 9.165 8.178 -6.884 1.00 97.38 98 GLN A N 1
ATOM 713 C CA . GLN A 1 98 ? 10.204 9.199 -6.977 1.00 97.38 98 GLN A CA 1
ATOM 714 C C . G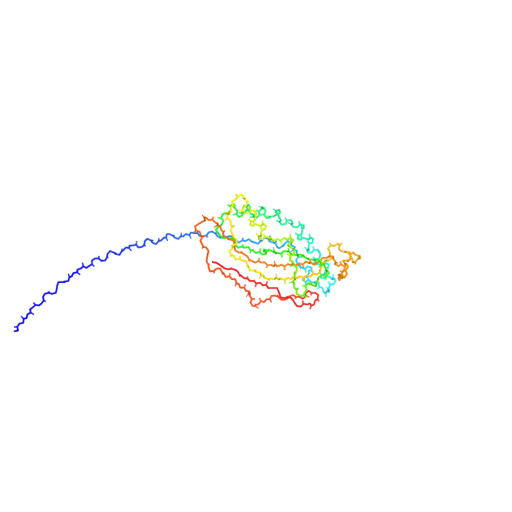LN A 1 98 ? 10.799 9.204 -8.396 1.00 97.38 98 GLN A C 1
ATOM 716 O O . GLN A 1 98 ? 10.511 8.281 -9.164 1.00 97.38 98 GLN A O 1
ATOM 721 N N . PRO A 1 99 ? 11.602 10.215 -8.777 1.00 96.94 99 PRO A N 1
ATOM 722 C CA . PRO A 1 99 ? 12.285 10.210 -10.071 1.00 96.94 99 PRO A CA 1
ATOM 723 C C . PRO A 1 99 ? 13.148 8.955 -10.261 1.00 96.94 99 PRO A C 1
ATOM 725 O O . PRO A 1 99 ? 13.827 8.538 -9.321 1.00 96.94 99 PRO A O 1
ATOM 728 N N . CYS A 1 100 ? 13.174 8.396 -11.475 1.00 96.12 100 CYS A N 1
ATOM 729 C CA . CYS A 1 100 ? 13.932 7.174 -11.783 1.00 96.12 100 CYS A CA 1
ATOM 730 C C . CYS A 1 100 ? 15.456 7.309 -11.631 1.00 96.12 100 CYS A C 1
ATOM 732 O O . CYS A 1 100 ? 16.162 6.315 -11.485 1.00 96.12 100 CYS A O 1
ATOM 734 N N . SER A 1 101 ? 15.982 8.536 -11.605 1.00 95.00 101 SER A N 1
ATOM 735 C CA . SER A 1 101 ? 17.405 8.799 -11.362 1.00 95.00 101 SER A CA 1
ATOM 736 C C . SER A 1 101 ? 17.841 8.511 -9.920 1.00 95.00 101 SER A C 1
ATOM 738 O O . SER A 1 101 ? 19.034 8.509 -9.616 1.00 95.00 101 SER A O 1
ATOM 740 N N . LYS A 1 102 ? 16.895 8.280 -9.000 1.00 96.12 102 LYS A N 1
ATOM 741 C CA . LYS A 1 102 ? 17.186 7.844 -7.632 1.00 96.12 102 LYS A CA 1
ATOM 742 C C . LYS A 1 102 ? 17.363 6.329 -7.590 1.00 96.12 102 LYS A C 1
ATOM 744 O O . LYS A 1 102 ? 16.612 5.593 -8.220 1.00 96.12 102 LYS A O 1
ATOM 749 N N . ASN A 1 103 ? 18.333 5.858 -6.808 1.00 93.44 103 ASN A N 1
ATOM 750 C CA . ASN A 1 103 ? 18.514 4.429 -6.577 1.00 93.44 103 ASN A CA 1
ATOM 751 C C . ASN A 1 103 ? 17.345 3.887 -5.716 1.00 93.44 103 ASN A C 1
ATOM 753 O O . ASN A 1 103 ? 17.149 4.392 -4.605 1.00 93.44 103 ASN A O 1
ATOM 757 N N . PRO A 1 104 ? 16.574 2.888 -6.190 1.00 95.12 104 PRO A N 1
ATOM 758 C CA . PRO A 1 104 ? 15.470 2.290 -5.444 1.00 95.12 104 PRO A CA 1
ATOM 759 C C . PRO A 1 104 ? 15.934 1.313 -4.352 1.00 95.12 104 PRO A C 1
ATOM 761 O O . PRO A 1 104 ? 15.107 0.832 -3.581 1.00 95.12 104 PRO A O 1
ATOM 764 N N . LEU A 1 105 ? 17.234 1.003 -4.274 1.00 92.06 105 LEU A N 1
ATOM 765 C CA . LEU A 1 105 ? 17.808 0.078 -3.298 1.00 92.06 105 LEU A CA 1
ATOM 766 C C . LEU A 1 105 ? 18.863 0.785 -2.418 1.00 92.06 105 LEU A C 1
ATOM 768 O O . LEU A 1 105 ? 19.921 1.164 -2.927 1.00 92.06 105 LEU A O 1
ATOM 772 N N . PRO A 1 106 ? 18.631 0.934 -1.097 1.00 94.88 106 PRO A N 1
ATOM 773 C CA . PRO A 1 106 ? 17.413 0.561 -0.367 1.00 94.88 106 PRO A CA 1
ATOM 774 C C . PRO A 1 106 ? 16.204 1.466 -0.710 1.00 94.88 106 PRO A C 1
ATOM 776 O O . PRO A 1 106 ? 16.403 2.612 -1.124 1.00 94.88 106 PRO A O 1
ATOM 779 N N . PRO A 1 107 ? 14.956 1.002 -0.477 1.00 96.75 107 PRO A N 1
ATOM 780 C CA . PRO A 1 107 ? 13.748 1.773 -0.782 1.00 96.75 107 PRO A CA 1
ATOM 781 C C . PRO A 1 107 ? 13.701 3.153 -0.107 1.00 96.75 107 PRO A C 1
ATOM 783 O O . PRO A 1 107 ? 13.697 3.273 1.123 1.00 96.75 107 PRO A O 1
ATOM 786 N N . SER A 1 108 ? 13.558 4.212 -0.903 1.00 97.50 108 SER A N 1
ATOM 787 C CA . SER A 1 108 ? 13.647 5.616 -0.477 1.00 97.50 108 SER A CA 1
ATOM 788 C C . SER A 1 108 ? 12.525 6.526 -0.997 1.00 97.50 108 SER A C 1
ATOM 790 O O . SER A 1 108 ? 12.372 7.629 -0.477 1.00 97.50 108 SER A O 1
ATOM 792 N N . ALA A 1 109 ? 11.667 6.064 -1.915 1.00 98.38 109 ALA A N 1
ATOM 793 C CA . ALA A 1 109 ? 10.545 6.847 -2.434 1.00 98.38 109 ALA A CA 1
ATOM 794 C C . ALA A 1 109 ? 9.604 7.340 -1.322 1.00 98.38 109 ALA A C 1
ATOM 796 O O . ALA A 1 109 ? 9.173 6.565 -0.458 1.00 98.38 109 ALA A O 1
ATOM 797 N N . THR A 1 110 ? 9.232 8.623 -1.364 1.00 98.00 110 THR A N 1
ATOM 798 C CA . THR A 1 110 ? 8.360 9.269 -0.362 1.00 98.00 110 THR A CA 1
ATOM 799 C C . THR A 1 110 ? 7.131 9.956 -0.948 1.00 98.00 110 THR A C 1
ATOM 801 O O . THR A 1 110 ? 6.150 10.116 -0.220 1.00 98.00 110 THR A O 1
ATOM 804 N N . THR A 1 111 ? 7.122 10.313 -2.238 1.00 98.69 111 THR A N 1
ATOM 805 C 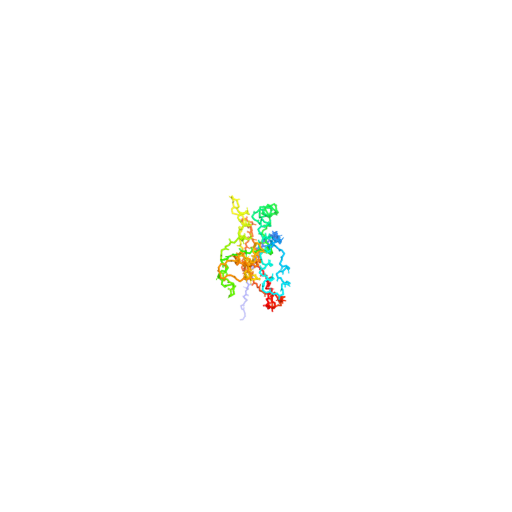CA . THR A 1 111 ? 5.968 10.978 -2.857 1.00 98.69 111 THR A CA 1
ATOM 806 C C . THR A 1 111 ? 4.795 10.013 -2.897 1.00 98.69 111 THR A C 1
ATOM 808 O O . THR A 1 111 ? 4.818 9.020 -3.616 1.00 98.69 111 THR A O 1
ATOM 811 N N . VAL A 1 112 ? 3.765 10.273 -2.093 1.00 98.69 112 VAL A N 1
ATOM 812 C CA . VAL A 1 112 ? 2.589 9.401 -2.002 1.00 98.69 112 VAL A CA 1
ATOM 813 C C . VAL A 1 112 ? 1.771 9.501 -3.284 1.00 98.69 112 VAL A C 1
ATOM 815 O O . VAL A 1 112 ? 1.225 10.560 -3.584 1.00 98.69 112 VAL A O 1
ATOM 818 N N . ARG A 1 113 ? 1.635 8.375 -3.992 1.00 98.12 113 ARG A N 1
ATOM 819 C CA . ARG A 1 113 ? 0.696 8.214 -5.109 1.00 98.12 113 ARG A CA 1
ATOM 820 C C . ARG A 1 113 ? -0.691 7.871 -4.570 1.00 98.12 113 ARG A C 1
ATOM 822 O O . ARG A 1 113 ? -1.647 8.603 -4.806 1.00 98.12 113 ARG A O 1
ATOM 829 N N . TYR A 1 114 ? -0.775 6.829 -3.738 1.00 98.75 114 TYR A N 1
ATOM 830 C CA . TYR A 1 114 ? -1.996 6.447 -3.024 1.00 98.75 114 TYR A CA 1
ATOM 831 C C . TYR A 1 114 ? -1.683 5.914 -1.627 1.00 98.75 114 TYR A C 1
ATOM 833 O O . TYR A 1 114 ? -0.848 5.031 -1.462 1.00 98.75 114 TYR A O 1
ATOM 841 N N . ASP A 1 115 ? -2.408 6.398 -0.620 1.00 98.81 115 ASP A N 1
ATOM 842 C CA . ASP A 1 115 ? -2.439 5.792 0.714 1.00 98.81 115 ASP A CA 1
ATOM 843 C C . ASP A 1 115 ? -3.862 5.304 0.997 1.00 98.81 115 ASP A C 1
ATOM 845 O O . ASP A 1 115 ? -4.764 6.100 1.277 1.00 98.81 115 ASP A O 1
ATOM 849 N N . SER A 1 116 ? -4.057 3.986 0.928 1.00 98.69 116 SER A N 1
ATOM 850 C CA . SER A 1 116 ? -5.374 3.356 1.061 1.00 98.69 116 SER A CA 1
ATOM 851 C C . SER A 1 116 ? -6.030 3.635 2.416 1.00 98.69 116 SER A C 1
ATOM 853 O O . SER A 1 116 ? -7.226 3.923 2.480 1.00 98.69 116 SER A O 1
ATOM 855 N N . ILE A 1 117 ? -5.246 3.622 3.500 1.00 98.81 117 ILE A N 1
ATOM 856 C CA . ILE A 1 117 ? -5.732 3.900 4.859 1.00 98.81 117 ILE A CA 1
ATOM 857 C C . ILE A 1 117 ? -6.168 5.361 4.960 1.00 98.81 117 ILE A C 1
ATOM 859 O O . ILE A 1 117 ? -7.268 5.645 5.439 1.00 98.81 117 ILE A O 1
ATOM 863 N N . LYS A 1 118 ? -5.334 6.296 4.487 1.00 98.81 118 LYS A N 1
ATOM 864 C CA . LYS A 1 118 ? -5.637 7.734 4.535 1.00 98.81 118 LYS A CA 1
ATOM 865 C C . LYS A 1 118 ? -6.871 8.072 3.699 1.00 98.81 118 LYS A C 1
ATOM 867 O O . LYS A 1 118 ? -7.741 8.800 4.172 1.00 98.81 118 LYS A O 1
ATOM 872 N N . LEU A 1 119 ? -6.966 7.529 2.485 1.00 98.88 119 LEU A N 1
ATOM 873 C CA . LEU A 1 119 ? -8.102 7.745 1.588 1.00 98.88 119 LEU A CA 1
ATOM 874 C C . LEU A 1 119 ? -9.400 7.172 2.169 1.00 98.88 119 LEU A C 1
ATOM 876 O O . LEU A 1 119 ? -10.427 7.851 2.140 1.00 98.88 119 LEU A O 1
ATOM 880 N N . LEU A 1 120 ? -9.359 5.969 2.752 1.00 98.94 120 LEU A N 1
ATOM 881 C CA . LEU A 1 120 ? -10.523 5.372 3.407 1.00 98.94 120 LEU A CA 1
ATOM 882 C C . LEU A 1 120 ? -10.951 6.170 4.646 1.00 98.94 120 LEU A C 1
ATOM 884 O O . LEU A 1 120 ? -12.128 6.498 4.781 1.00 98.94 120 LEU A O 1
ATOM 888 N N . LEU A 1 121 ? -10.013 6.546 5.522 1.00 98.94 121 LEU A N 1
ATOM 889 C CA . LEU A 1 121 ? -10.310 7.371 6.698 1.00 98.94 121 LEU A CA 1
ATOM 890 C C . LEU A 1 121 ? -10.875 8.741 6.321 1.00 98.94 121 LEU A C 1
ATOM 892 O O . LEU A 1 121 ? -11.763 9.231 7.015 1.00 98.94 121 LEU A O 1
ATOM 896 N N . ALA A 1 122 ? -10.410 9.348 5.226 1.00 98.81 122 ALA A N 1
ATOM 897 C CA . ALA A 1 122 ? -10.968 10.602 4.728 1.00 98.81 122 ALA A CA 1
ATOM 898 C C . ALA A 1 122 ? -12.453 10.458 4.355 1.00 98.81 122 ALA A C 1
ATOM 900 O O . ALA A 1 122 ? -13.243 11.349 4.655 1.00 98.81 122 ALA A O 1
ATOM 901 N N . GLN A 1 123 ? -12.852 9.330 3.755 1.00 98.88 123 GLN A N 1
ATOM 902 C CA . GLN A 1 123 ? -14.259 9.064 3.437 1.00 98.88 123 GLN A CA 1
ATOM 903 C C . GLN A 1 123 ? -15.081 8.689 4.679 1.00 98.88 123 GLN A C 1
ATOM 905 O O . GLN A 1 123 ? -16.170 9.226 4.866 1.00 98.88 123 GLN A O 1
ATOM 910 N N . LEU A 1 124 ? -14.553 7.836 5.566 1.00 98.81 124 LEU A N 1
ATOM 911 C CA . LEU A 1 124 ? -15.214 7.458 6.825 1.00 98.81 124 LEU A CA 1
ATOM 912 C C . LEU A 1 124 ? -15.492 8.662 7.729 1.00 98.81 124 LEU A C 1
ATOM 914 O O . LEU A 1 124 ? -16.488 8.678 8.450 1.00 98.81 124 LEU A O 1
ATOM 918 N N . ASN A 1 125 ? -14.603 9.654 7.689 1.00 98.75 125 ASN A N 1
ATOM 919 C CA . ASN A 1 125 ? -14.660 10.838 8.536 1.00 98.75 125 ASN A CA 1
ATOM 920 C C . ASN A 1 125 ? -15.190 12.081 7.817 1.00 98.75 125 ASN A C 1
ATOM 922 O O . ASN A 1 125 ? -15.075 13.194 8.337 1.00 98.75 125 ASN A O 1
ATOM 926 N N . LYS A 1 126 ? -15.756 11.923 6.618 1.00 98.06 126 LYS A N 1
ATOM 927 C CA . LYS A 1 126 ? -16.311 13.047 5.871 1.00 98.06 126 LYS A CA 1
ATOM 928 C C . LYS A 1 126 ? -17.483 13.652 6.653 1.00 98.06 126 LYS A C 1
ATOM 930 O O . LYS A 1 126 ? -18.466 12.975 6.944 1.00 98.06 126 LYS A O 1
ATOM 935 N N . GLY A 1 127 ? -17.362 14.928 7.018 1.00 97.19 127 GLY A N 1
ATOM 936 C CA . GLY A 1 127 ? -18.368 15.689 7.771 1.00 97.19 127 GLY A CA 1
ATOM 937 C C . GLY A 1 127 ? -18.367 15.464 9.289 1.00 97.19 127 GLY A C 1
ATOM 938 O O . GLY A 1 127 ? -18.695 16.383 10.029 1.00 97.19 127 GLY A O 1
ATOM 939 N N . ALA A 1 128 ? -17.962 14.292 9.779 1.00 96.75 128 ALA A N 1
ATOM 940 C CA . ALA A 1 128 ? -17.812 14.027 11.209 1.00 96.75 128 ALA A CA 1
ATOM 941 C C . ALA A 1 128 ? -16.724 12.981 11.448 1.00 96.75 128 ALA A C 1
ATOM 943 O O . ALA A 1 128 ? -16.643 11.996 10.718 1.00 96.75 128 ALA A O 1
ATOM 944 N N . LYS A 1 129 ? -15.919 13.144 12.501 1.00 97.81 129 LYS A N 1
ATOM 945 C CA . LYS A 1 129 ? -14.899 12.158 12.879 1.00 97.81 129 LYS A CA 1
ATOM 946 C C . LYS A 1 129 ? -15.579 10.917 13.473 1.00 97.81 129 LYS A C 1
ATOM 948 O O . LYS A 1 129 ? -16.131 10.981 14.565 1.00 97.81 129 LYS A O 1
ATOM 953 N N . ARG A 1 130 ? -15.547 9.794 12.754 1.00 98.50 130 ARG A N 1
ATOM 954 C CA . ARG A 1 130 ? -16.251 8.543 13.092 1.00 98.50 130 ARG A CA 1
ATOM 955 C C . ARG A 1 130 ? -15.318 7.380 13.367 1.00 98.50 130 ARG A C 1
ATOM 957 O O . ARG A 1 130 ? -15.635 6.558 14.213 1.00 98.50 130 ARG A O 1
ATOM 964 N N . TYR A 1 131 ? -14.186 7.312 12.679 1.00 98.75 131 TYR A N 1
ATOM 965 C CA . TYR A 1 131 ? -13.196 6.256 12.830 1.00 98.75 131 TYR A CA 1
ATOM 966 C C . TYR A 1 131 ? -11.799 6.848 12.983 1.00 98.75 131 TYR A C 1
ATOM 968 O O . TYR A 1 131 ? -11.471 7.884 12.399 1.00 98.75 131 TYR A O 1
ATOM 976 N N . ARG A 1 132 ? -10.942 6.174 13.746 1.00 98.56 132 ARG A N 1
ATOM 977 C CA . ARG A 1 132 ? -9.505 6.472 13.784 1.00 98.56 132 ARG A CA 1
ATOM 978 C C . ARG A 1 132 ? -8.688 5.207 13.588 1.00 98.56 132 ARG A C 1
ATOM 980 O O . ARG A 1 132 ? -9.141 4.121 13.938 1.00 98.56 132 ARG A O 1
ATOM 987 N N . LEU A 1 133 ? -7.472 5.377 13.082 1.00 98.62 133 LEU A N 1
ATOM 988 C CA . LEU A 1 133 ? -6.465 4.326 13.090 1.00 98.62 133 LEU A CA 1
ATOM 989 C C . LEU A 1 133 ? -6.063 4.005 14.536 1.00 98.62 133 LEU A C 1
ATOM 991 O O . LEU A 1 133 ? -5.908 4.905 15.367 1.00 98.62 133 LEU A O 1
ATOM 995 N N . VAL A 1 134 ? -5.922 2.720 14.828 1.00 98.50 134 VAL A N 1
ATOM 996 C CA . VAL A 1 134 ? -5.409 2.198 16.097 1.00 98.50 134 VAL A CA 1
ATOM 997 C C . VAL A 1 134 ? -3.968 1.747 15.911 1.00 98.50 134 VAL A C 1
ATOM 999 O O . VAL A 1 134 ? -3.085 2.174 16.644 1.00 98.50 134 VAL A O 1
ATOM 1002 N N . VAL A 1 135 ? -3.745 0.893 14.916 1.00 98.56 135 VAL A N 1
ATOM 1003 C CA . VAL A 1 135 ? -2.446 0.315 14.583 1.00 98.56 135 VAL A CA 1
ATOM 1004 C C . VAL A 1 135 ? -2.405 0.048 13.087 1.00 98.56 135 VAL A C 1
ATOM 1006 O O . VAL A 1 135 ? -3.421 -0.317 12.497 1.00 98.56 135 VAL A O 1
ATOM 1009 N N . ALA A 1 136 ? -1.239 0.245 12.483 1.00 98.31 136 ALA A N 1
ATOM 1010 C CA . ALA A 1 136 ? -0.920 -0.224 11.145 1.00 98.31 136 ALA A CA 1
ATOM 1011 C C . ALA A 1 136 ? 0.457 -0.886 11.189 1.00 98.31 136 ALA A C 1
ATOM 1013 O O . ALA A 1 136 ? 1.394 -0.312 11.747 1.00 98.31 136 ALA A O 1
ATOM 1014 N N . LYS A 1 137 ? 0.582 -2.072 10.601 1.00 97.88 137 LYS A N 1
ATOM 1015 C CA . LYS A 1 137 ? 1.837 -2.810 10.496 1.00 97.88 137 LYS A CA 1
ATOM 1016 C C . LYS A 1 137 ? 2.336 -2.739 9.058 1.00 97.88 137 LYS A C 1
ATOM 1018 O O . LYS A 1 137 ? 1.719 -3.360 8.202 1.00 97.88 137 LYS A O 1
ATOM 1023 N N . PRO A 1 138 ? 3.438 -2.022 8.775 1.00 97.62 138 PRO A N 1
ATOM 1024 C CA . PRO A 1 138 ? 4.161 -2.189 7.520 1.00 97.62 138 PRO A CA 1
ATOM 1025 C C . PRO A 1 138 ? 4.620 -3.638 7.366 1.00 97.62 138 PRO A C 1
ATOM 1027 O O . PRO A 1 138 ? 5.192 -4.209 8.296 1.00 97.62 138 PRO A O 1
ATOM 1030 N N . GLU A 1 139 ? 4.347 -4.231 6.218 1.00 96.12 139 GLU A N 1
ATOM 1031 C CA . GLU A 1 139 ? 4.716 -5.596 5.860 1.00 96.12 139 GLU A CA 1
ATOM 1032 C C . GLU A 1 139 ? 5.732 -5.568 4.713 1.00 96.12 139 GLU A C 1
ATOM 1034 O O . GLU A 1 139 ? 6.749 -4.889 4.825 1.00 96.12 139 GLU A O 1
ATOM 1039 N N . PHE A 1 140 ? 5.468 -6.296 3.624 1.00 96.12 140 PHE A N 1
ATOM 1040 C CA . PHE A 1 140 ? 6.220 -6.220 2.381 1.00 96.12 140 PHE A CA 1
ATOM 1041 C C . PHE A 1 140 ? 6.438 -4.765 1.944 1.00 96.12 140 PHE A C 1
ATOM 1043 O O . PHE A 1 140 ? 5.480 -3.998 1.825 1.00 96.12 140 PHE A O 1
ATOM 1050 N N . ASP A 1 141 ? 7.695 -4.408 1.697 1.00 97.38 141 ASP A N 1
ATOM 1051 C CA . ASP A 1 141 ? 8.108 -3.106 1.189 1.00 97.38 141 ASP A CA 1
ATOM 1052 C C . ASP A 1 141 ? 9.119 -3.317 0.064 1.00 97.38 141 ASP A C 1
ATOM 1054 O O . ASP A 1 141 ? 10.167 -3.928 0.271 1.00 97.38 141 ASP A O 1
ATOM 1058 N N . PHE A 1 142 ? 8.779 -2.852 -1.133 1.00 97.31 142 PHE A N 1
ATOM 1059 C CA . PHE A 1 142 ? 9.594 -3.061 -2.321 1.00 97.31 142 PHE A CA 1
ATOM 1060 C C . PHE A 1 142 ? 9.537 -1.838 -3.220 1.00 97.31 142 PHE A C 1
ATOM 1062 O O . PHE A 1 142 ? 8.460 -1.283 -3.447 1.00 97.31 142 PHE A O 1
ATOM 1069 N N . GLU A 1 143 ? 10.696 -1.431 -3.724 1.00 97.94 143 GLU A N 1
ATOM 1070 C CA . GLU A 1 143 ? 10.844 -0.333 -4.667 1.00 97.94 143 GLU A CA 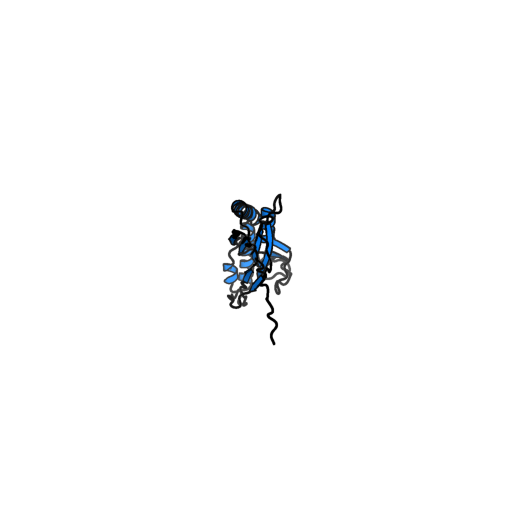1
ATOM 1071 C C . GLU A 1 143 ? 11.680 -0.775 -5.862 1.00 97.94 143 GLU A C 1
ATOM 1073 O O . GLU A 1 143 ? 12.680 -1.473 -5.702 1.00 97.94 143 GLU A O 1
ATOM 1078 N N . ILE A 1 144 ? 11.271 -0.350 -7.054 1.00 97.75 144 ILE A N 1
ATOM 1079 C CA . ILE A 1 144 ? 11.996 -0.604 -8.294 1.00 97.75 144 ILE A CA 1
ATOM 1080 C C . ILE A 1 144 ? 11.711 0.499 -9.317 1.00 97.75 144 ILE A C 1
ATOM 1082 O O . ILE A 1 144 ? 10.697 1.198 -9.233 1.00 97.75 144 ILE A O 1
ATOM 1086 N N . TRP A 1 145 ? 12.604 0.643 -10.292 1.00 97.94 145 TRP A N 1
ATOM 1087 C CA . TRP A 1 145 ? 12.333 1.374 -11.528 1.00 97.94 145 TRP A CA 1
ATOM 1088 C C . TRP A 1 145 ? 11.119 0.798 -12.264 1.00 97.94 145 TRP A C 1
ATOM 1090 O O . TRP A 1 145 ? 10.879 -0.408 -12.236 1.00 97.94 145 TRP A O 1
ATOM 1100 N N . ALA A 1 146 ? 10.379 1.655 -12.956 1.00 98.12 146 ALA A N 1
ATOM 1101 C CA . ALA A 1 146 ? 9.188 1.306 -13.710 1.00 98.12 146 ALA A CA 1
ATOM 1102 C C . ALA A 1 146 ? 9.190 2.011 -15.074 1.00 98.12 146 ALA A C 1
ATOM 1104 O O . ALA A 1 146 ? 9.380 3.227 -15.142 1.00 98.12 146 ALA A O 1
ATOM 1105 N N . ASN A 1 147 ? 8.964 1.229 -16.130 1.00 98.12 147 ASN A N 1
ATOM 1106 C CA . ASN A 1 147 ? 8.702 1.694 -17.493 1.00 98.12 147 ASN A CA 1
ATOM 1107 C C . ASN A 1 147 ? 7.187 1.743 -17.704 1.00 98.12 147 ASN A C 1
ATOM 1109 O O . ASN A 1 147 ? 6.550 0.717 -17.950 1.00 98.12 147 ASN A O 1
ATOM 1113 N N . THR A 1 148 ? 6.603 2.920 -17.524 1.00 97.25 148 THR A N 1
ATOM 1114 C CA . THR A 1 148 ? 5.146 3.104 -17.489 1.00 97.25 148 THR A CA 1
ATOM 1115 C C . THR A 1 148 ? 4.514 3.284 -18.865 1.00 97.25 148 THR A C 1
ATOM 1117 O O . THR A 1 148 ? 3.310 3.055 -18.995 1.00 97.25 148 THR A O 1
ATOM 1120 N N . ASP A 1 149 ? 5.293 3.644 -19.886 1.00 95.94 149 ASP A N 1
ATOM 1121 C CA . ASP A 1 149 ? 4.802 3.832 -21.256 1.00 95.94 149 ASP A CA 1
ATOM 1122 C C . ASP A 1 149 ? 5.110 2.642 -22.188 1.00 95.94 149 ASP A C 1
ATOM 1124 O O . ASP A 1 149 ? 4.578 2.564 -23.297 1.00 95.94 149 ASP A O 1
ATOM 1128 N N . GLY A 1 150 ? 5.907 1.678 -21.718 1.00 94.25 150 GLY A N 1
ATOM 1129 C CA . GLY A 1 150 ? 6.275 0.473 -22.453 1.00 94.25 150 GLY A CA 1
ATOM 1130 C C . GLY A 1 150 ? 7.308 0.714 -23.555 1.00 94.25 150 GLY A C 1
ATOM 1131 O O . GLY A 1 150 ? 7.518 -0.174 -24.384 1.00 94.25 150 GLY A O 1
ATOM 1132 N N . ASN A 1 151 ? 7.963 1.876 -23.589 1.00 93.25 151 ASN A N 1
ATOM 1133 C CA . ASN A 1 151 ? 8.860 2.272 -24.663 1.00 93.25 151 ASN A CA 1
ATOM 1134 C C . ASN A 1 151 ? 10.300 2.458 -24.161 1.00 93.25 151 ASN A C 1
ATOM 1136 O O . ASN A 1 151 ? 10.657 3.403 -23.473 1.00 93.25 151 ASN A O 1
ATOM 1140 N N . ALA A 1 152 ? 11.199 1.571 -24.590 1.00 88.44 152 ALA A N 1
ATOM 1141 C CA . ALA A 1 152 ? 12.602 1.636 -24.178 1.00 88.44 152 ALA A CA 1
ATOM 1142 C C . ALA A 1 152 ? 13.337 2.916 -24.637 1.00 88.44 152 ALA A C 1
ATOM 1144 O O . ALA A 1 152 ? 14.395 3.235 -24.094 1.00 88.44 152 ALA A O 1
ATOM 1145 N N . ALA A 1 153 ? 12.806 3.639 -25.631 1.00 89.81 153 ALA A N 1
ATOM 1146 C CA . ALA A 1 153 ? 13.410 4.854 -26.173 1.00 89.81 153 ALA A CA 1
ATOM 1147 C C . ALA A 1 153 ? 13.056 6.133 -25.391 1.00 89.81 153 ALA A C 1
ATOM 1149 O O . ALA A 1 153 ? 13.671 7.171 -25.633 1.00 89.81 153 ALA A O 1
ATOM 1150 N N . THR A 1 154 ? 12.088 6.085 -24.473 1.00 90.44 154 THR A N 1
ATOM 1151 C CA . THR A 1 154 ? 11.600 7.243 -23.696 1.00 90.44 154 THR A CA 1
ATOM 1152 C C . THR A 1 154 ? 12.137 7.278 -22.265 1.00 90.44 154 THR A C 1
ATOM 1154 O O . THR A 1 154 ? 11.671 8.074 -21.450 1.00 90.44 154 THR A O 1
ATOM 1157 N N . ALA A 1 155 ? 13.178 6.484 -21.984 1.00 91.56 155 ALA A N 1
ATOM 1158 C CA . ALA A 1 155 ? 13.840 6.430 -20.686 1.00 91.56 155 ALA A CA 1
ATOM 1159 C C . ALA A 1 155 ? 14.184 7.826 -20.141 1.00 91.56 155 ALA A C 1
ATOM 1161 O O . ALA A 1 155 ? 14.736 8.681 -20.844 1.00 91.56 155 ALA A O 1
ATOM 1162 N N . GLY A 1 156 ? 13.944 8.027 -18.845 1.00 90.62 156 GLY A N 1
ATOM 1163 C CA . GLY A 1 156 ? 14.410 9.216 -18.145 1.00 90.62 156 GLY A CA 1
ATOM 1164 C C . GLY A 1 156 ? 15.946 9.318 -18.172 1.00 90.62 156 GLY A C 1
ATOM 1165 O O . GLY A 1 156 ? 16.640 8.296 -18.187 1.00 90.62 156 GLY A O 1
ATOM 1166 N N . PRO A 1 157 ? 16.527 10.531 -18.145 1.00 89.94 157 PRO A N 1
ATOM 1167 C CA . PRO A 1 157 ? 17.979 10.694 -18.143 1.00 89.94 157 PRO A CA 1
ATOM 1168 C C . PRO A 1 157 ? 18.650 9.938 -16.985 1.00 89.94 157 PRO A C 1
ATOM 1170 O O . PRO A 1 157 ? 18.374 10.201 -15.813 1.00 89.94 157 PRO A O 1
ATOM 1173 N N . GLY A 1 158 ? 19.551 9.009 -17.319 1.00 87.00 158 GLY A N 1
ATOM 1174 C CA . GLY A 1 158 ? 20.268 8.181 -16.342 1.00 87.00 158 GLY A CA 1
ATOM 1175 C C . GLY A 1 158 ? 19.446 7.035 -15.740 1.00 87.00 158 GLY A C 1
ATOM 1176 O O . GLY A 1 158 ? 19.878 6.444 -14.752 1.00 87.00 158 GLY A O 1
ATOM 1177 N N . CYS A 1 159 ? 18.282 6.722 -16.311 1.00 94.12 159 CYS A N 1
ATOM 1178 C CA . CYS A 1 159 ? 17.393 5.678 -15.821 1.00 94.12 159 CYS A CA 1
ATOM 1179 C C . CYS A 1 159 ? 17.579 4.367 -16.604 1.00 94.12 159 CYS A C 1
ATOM 1181 O O . CYS A 1 159 ? 17.724 4.385 -17.829 1.00 94.12 159 CYS A O 1
ATOM 1183 N N . PRO A 1 160 ? 17.613 3.209 -15.924 1.00 93.31 160 PRO A N 1
ATOM 1184 C CA . PRO A 1 160 ? 17.865 1.932 -16.573 1.00 93.31 160 PRO A CA 1
ATOM 1185 C C . PRO A 1 160 ? 16.625 1.415 -17.305 1.00 93.31 160 PRO A C 1
ATOM 1187 O O . PRO A 1 160 ? 15.494 1.746 -16.948 1.00 93.31 160 PRO A O 1
ATOM 1190 N N . ALA A 1 161 ? 16.852 0.530 -18.279 1.00 93.12 161 ALA A N 1
ATOM 1191 C CA . ALA A 1 161 ? 15.835 -0.356 -18.850 1.00 93.12 161 ALA A CA 1
ATOM 1192 C C . ALA A 1 161 ? 14.544 0.342 -19.324 1.00 93.12 161 ALA A C 1
ATOM 1194 O O . ALA A 1 161 ? 13.457 -0.205 -19.158 1.00 93.12 161 ALA A O 1
ATOM 1195 N N . GLY A 1 162 ? 14.661 1.539 -19.906 1.00 94.44 162 GLY A N 1
ATOM 1196 C CA . GLY A 1 162 ? 13.491 2.250 -20.415 1.00 94.44 162 GLY A CA 1
ATOM 1197 C C . GLY A 1 162 ? 12.586 2.822 -19.330 1.00 94.44 162 GLY A C 1
ATOM 1198 O O . GLY A 1 162 ? 11.406 2.908 -19.579 1.00 94.44 162 GLY A O 1
ATOM 1199 N N . SER A 1 163 ? 13.069 3.103 -18.116 1.00 97.12 163 SER A N 1
ATOM 1200 C CA . SER A 1 163 ? 12.210 3.601 -17.027 1.00 97.12 163 SER A CA 1
ATOM 1201 C C . SER A 1 163 ? 12.120 5.124 -16.960 1.00 97.12 163 SER A C 1
ATOM 1203 O O . SER A 1 163 ? 13.103 5.825 -17.207 1.00 97.12 163 SER A O 1
ATOM 1205 N N . GLU A 1 164 ? 10.971 5.639 -16.512 1.00 96.94 164 GLU A N 1
ATOM 1206 C CA . GLU A 1 164 ? 10.729 7.076 -16.281 1.00 96.94 164 GLU A CA 1
ATOM 1207 C C . GLU A 1 164 ? 10.518 7.406 -14.797 1.00 96.94 164 GLU A C 1
ATOM 1209 O O . GLU A 1 164 ? 10.654 8.557 -14.369 1.00 96.94 164 GLU A O 1
ATOM 1214 N N . ILE A 1 165 ? 10.184 6.403 -13.980 1.00 97.62 165 ILE A N 1
ATOM 1215 C CA . ILE A 1 165 ? 9.835 6.595 -12.570 1.00 97.62 165 ILE A CA 1
ATOM 1216 C C . ILE A 1 165 ? 10.280 5.412 -11.706 1.00 97.62 165 ILE A C 1
ATOM 1218 O O . ILE A 1 165 ? 10.458 4.306 -12.200 1.00 97.62 165 ILE A O 1
ATOM 1222 N N . ASN A 1 166 ? 10.418 5.626 -10.398 1.00 96.62 166 ASN A N 1
ATOM 1223 C CA . ASN A 1 166 ? 10.454 4.537 -9.422 1.00 96.62 166 ASN A CA 1
ATOM 1224 C C . ASN A 1 166 ? 9.072 4.351 -8.799 1.00 96.62 166 ASN A C 1
ATOM 1226 O O . ASN A 1 166 ? 8.431 5.329 -8.404 1.00 96.62 166 ASN A O 1
ATOM 1230 N N . GLY A 1 167 ? 8.641 3.101 -8.650 1.00 98.25 167 GLY A N 1
ATOM 1231 C CA . GLY A 1 167 ? 7.452 2.716 -7.897 1.00 98.25 167 GLY A CA 1
ATOM 1232 C C . GLY A 1 167 ? 7.833 1.982 -6.618 1.00 98.25 167 GLY A C 1
ATOM 1233 O O . GLY A 1 167 ? 8.646 1.064 -6.654 1.00 98.25 167 GLY A O 1
ATOM 1234 N N . ARG A 1 168 ? 7.218 2.358 -5.493 1.00 98.62 168 ARG A N 1
ATOM 1235 C CA . ARG A 1 168 ? 7.354 1.678 -4.202 1.00 98.62 168 ARG A CA 1
ATOM 1236 C C . ARG A 1 168 ? 5.999 1.261 -3.661 1.00 98.62 168 ARG A C 1
ATOM 1238 O O . ARG A 1 168 ? 5.113 2.101 -3.499 1.00 98.62 168 ARG A O 1
ATOM 1245 N N . LEU A 1 169 ? 5.879 -0.009 -3.301 1.00 98.69 169 LEU A N 1
ATOM 1246 C CA . LEU A 1 169 ? 4.750 -0.555 -2.561 1.00 98.69 169 LEU A CA 1
ATOM 1247 C C . LEU A 1 169 ? 5.168 -0.816 -1.120 1.00 98.69 169 LEU A C 1
ATOM 1249 O O . LEU A 1 169 ? 6.146 -1.516 -0.889 1.00 98.69 169 LEU A O 1
ATOM 1253 N N . THR A 1 170 ? 4.373 -0.340 -0.166 1.00 98.62 170 THR A N 1
ATOM 1254 C CA . THR A 1 170 ? 4.350 -0.869 1.202 1.00 98.62 170 THR A CA 1
ATOM 1255 C C . THR A 1 170 ? 2.985 -1.479 1.480 1.00 98.62 170 THR A C 1
ATOM 1257 O O . THR A 1 170 ? 1.971 -0.774 1.501 1.00 98.62 170 THR A O 1
ATOM 1260 N N . MET A 1 171 ? 2.952 -2.781 1.734 1.00 98.00 171 MET A N 1
ATOM 1261 C CA . MET A 1 171 ? 1.763 -3.474 2.218 1.00 98.00 171 MET A CA 1
ATOM 1262 C C . MET A 1 171 ? 1.564 -3.190 3.700 1.00 98.00 171 MET A C 1
ATOM 1264 O O . MET A 1 171 ? 2.530 -3.044 4.451 1.00 98.00 171 MET A O 1
ATOM 1268 N N . ARG A 1 172 ? 0.305 -3.071 4.124 1.00 98.38 172 ARG A N 1
ATOM 1269 C CA . ARG A 1 172 ? -0.040 -2.883 5.531 1.00 98.38 172 ARG A CA 1
ATOM 1270 C C . ARG A 1 172 ? -1.299 -3.653 5.886 1.00 98.38 172 ARG A C 1
ATOM 1272 O O . ARG A 1 172 ? -2.270 -3.606 5.130 1.00 98.38 172 ARG A O 1
ATOM 1279 N N . ASP A 1 173 ? -1.286 -4.205 7.090 1.00 97.94 173 ASP A N 1
ATOM 1280 C CA . ASP A 1 173 ? -2.490 -4.552 7.836 1.00 97.94 173 ASP A CA 1
ATOM 1281 C C . ASP A 1 173 ? -2.773 -3.462 8.869 1.00 97.94 173 ASP A C 1
ATOM 1283 O O . ASP A 1 173 ? -1.847 -2.849 9.413 1.00 97.94 173 ASP A O 1
ATOM 1287 N N . ALA A 1 174 ? -4.047 -3.174 9.124 1.00 98.62 174 ALA A N 1
ATOM 1288 C CA . ALA A 1 174 ? -4.428 -2.105 10.040 1.00 98.62 174 ALA A CA 1
ATOM 1289 C C . ALA A 1 174 ? -5.717 -2.392 10.806 1.00 98.62 174 ALA A C 1
ATOM 1291 O O . ALA A 1 174 ? -6.600 -3.085 10.318 1.00 98.62 174 ALA A O 1
ATOM 1292 N N . ILE A 1 175 ? -5.856 -1.783 11.985 1.00 98.88 175 ILE A N 1
ATOM 1293 C CA . ILE A 1 175 ? -7.100 -1.791 12.760 1.00 98.88 175 ILE A CA 1
ATOM 1294 C C . ILE A 1 175 ? -7.618 -0.362 12.888 1.00 98.88 175 ILE A C 1
ATOM 1296 O O . ILE A 1 175 ? -6.897 0.536 13.333 1.00 98.88 175 ILE A O 1
ATOM 1300 N N . LEU A 1 176 ? -8.881 -0.154 12.525 1.00 98.81 176 LEU A N 1
ATOM 1301 C CA . LEU A 1 176 ? -9.630 1.071 12.795 1.00 98.81 176 LEU A CA 1
ATOM 1302 C C . LEU A 1 176 ? -10.600 0.847 13.956 1.00 98.81 176 LEU A C 1
ATOM 1304 O O . LEU A 1 176 ? -11.148 -0.242 14.091 1.00 98.81 176 LEU A O 1
ATOM 1308 N N . VAL A 1 177 ? -10.870 1.892 14.739 1.00 98.69 177 VAL A N 1
ATOM 1309 C CA . VAL A 1 177 ? -11.908 1.885 15.783 1.00 98.69 177 VAL A CA 1
ATOM 1310 C C . VAL A 1 177 ? -12.928 2.987 15.550 1.00 98.69 177 VAL A C 1
ATOM 1312 O O . VAL A 1 177 ? -12.561 4.108 15.178 1.00 98.69 177 VAL A O 1
ATOM 1315 N N . ARG A 1 178 ? -14.201 2.671 15.793 1.00 98.56 178 ARG A N 1
ATOM 1316 C CA . ARG A 1 178 ? -15.306 3.625 15.789 1.00 98.56 178 ARG A CA 1
ATOM 1317 C C . ARG A 1 178 ? -15.283 4.485 17.049 1.00 98.56 178 ARG A C 1
ATOM 1319 O O . ARG A 1 178 ? -15.262 3.989 18.170 1.00 98.56 178 ARG A O 1
ATOM 1326 N N . LEU A 1 179 ? -15.327 5.795 16.867 1.00 97.88 179 LEU A N 1
ATOM 1327 C CA . LEU A 1 179 ? -15.382 6.770 17.948 1.00 97.88 179 LEU A CA 1
ATOM 1328 C C . LEU A 1 179 ? -16.798 6.869 18.525 1.00 97.88 179 LEU A C 1
ATOM 1330 O O . LEU A 1 179 ? -17.779 6.763 17.793 1.00 97.88 179 LEU A O 1
ATOM 1334 N N . GLY A 1 180 ? -16.892 7.096 19.837 1.00 93.81 180 GLY A N 1
ATOM 1335 C CA . GLY A 1 180 ? -18.175 7.259 20.535 1.00 93.81 180 GLY A CA 1
ATOM 1336 C C . GLY A 1 180 ? -19.000 5.974 20.652 1.00 93.81 180 GLY A C 1
ATOM 1337 O O . GLY A 1 180 ? -20.178 6.038 20.974 1.00 93.81 180 GLY A O 1
ATOM 1338 N N . ALA A 1 181 ? -18.399 4.813 20.386 1.00 91.19 181 ALA A N 1
ATOM 1339 C CA . ALA A 1 181 ? -19.091 3.528 20.374 1.00 91.19 181 ALA A CA 1
ATOM 1340 C C . ALA A 1 181 ? -19.110 2.800 21.730 1.00 91.19 181 ALA A C 1
ATOM 1342 O O . ALA A 1 181 ? -19.552 1.662 21.801 1.00 91.19 181 ALA A O 1
ATOM 1343 N N . GLY A 1 182 ? -18.563 3.407 22.788 1.00 91.38 182 GLY A N 1
ATOM 1344 C CA . GLY A 1 182 ? -18.366 2.736 24.080 1.00 91.38 182 GLY A CA 1
ATOM 1345 C C . GLY A 1 182 ? -17.240 1.691 24.088 1.00 91.38 182 GLY A C 1
ATOM 1346 O O . GLY A 1 182 ? -16.975 1.098 25.128 1.00 91.38 182 GLY A O 1
ATOM 1347 N N . VAL A 1 183 ? -16.541 1.495 22.962 1.00 92.94 183 VAL A N 1
ATOM 1348 C CA . VAL A 1 183 ? -15.391 0.588 22.838 1.00 92.94 183 VAL A CA 1
ATOM 1349 C C . VAL A 1 183 ? -14.085 1.374 22.926 1.00 92.94 183 VAL A C 1
ATOM 1351 O O . VAL A 1 183 ? -13.808 2.256 22.110 1.00 92.94 183 VAL A O 1
ATOM 1354 N N . SER A 1 184 ? -13.264 1.021 23.914 1.00 92.81 184 SER A N 1
ATOM 1355 C CA . SER A 1 184 ? -11.918 1.562 24.108 1.00 92.81 184 SER A CA 1
ATOM 1356 C C . SER A 1 184 ? -10.870 0.553 23.655 1.00 92.81 184 SER A C 1
ATOM 1358 O O . SER A 1 184 ? -10.967 -0.635 23.932 1.00 92.81 184 SER A O 1
ATOM 1360 N N . THR A 1 185 ? -9.835 1.041 22.981 1.00 95.38 185 THR A N 1
ATOM 1361 C CA . THR A 1 185 ? -8.703 0.238 22.504 1.00 95.38 185 THR A CA 1
ATOM 1362 C C . THR A 1 185 ? -7.466 0.517 23.342 1.00 95.38 185 THR A C 1
ATOM 1364 O O . THR A 1 185 ? -7.137 1.688 23.541 1.00 95.38 185 THR A O 1
ATOM 1367 N N . SER A 1 186 ? -6.729 -0.511 23.753 1.00 95.69 186 SER A N 1
ATOM 1368 C CA . SER A 1 186 ? -5.476 -0.358 24.501 1.00 95.69 186 SER A CA 1
ATOM 1369 C C . SER A 1 186 ? -4.475 -1.433 24.084 1.00 95.69 186 SER A C 1
ATOM 1371 O O . SER A 1 186 ? -4.846 -2.359 23.384 1.00 95.69 186 SER A O 1
ATOM 1373 N N . LYS A 1 187 ? -3.202 -1.322 24.487 1.00 96.50 187 LYS A N 1
ATOM 1374 C CA . LYS A 1 187 ? -2.189 -2.377 24.265 1.00 96.50 187 LYS A CA 1
ATOM 1375 C C . LYS A 1 187 ? -2.107 -2.861 22.807 1.00 96.50 187 LYS A C 1
ATOM 1377 O O . LYS A 1 187 ? -1.918 -4.053 22.567 1.00 96.50 187 LYS A O 1
ATOM 1382 N N . ALA A 1 188 ? -2.230 -1.938 21.852 1.00 97.69 188 ALA A N 1
ATOM 1383 C CA . ALA A 1 188 ? -2.098 -2.269 20.442 1.00 97.69 188 ALA A CA 1
ATOM 1384 C C . ALA A 1 188 ? -0.718 -2.892 20.178 1.00 97.69 188 ALA A C 1
ATOM 1386 O O . ALA A 1 188 ? 0.305 -2.364 20.619 1.00 97.69 188 ALA A O 1
ATOM 1387 N N . LYS A 1 189 ? -0.696 -4.024 19.477 1.00 97.94 189 LYS A N 1
ATOM 1388 C CA . LYS A 1 189 ? 0.521 -4.767 19.136 1.00 97.94 189 LYS A CA 1
ATOM 1389 C C . LYS A 1 189 ? 0.531 -5.103 17.657 1.00 97.94 189 LYS A C 1
ATOM 1391 O O . LYS A 1 189 ? -0.498 -5.118 16.986 1.00 97.94 189 LYS A O 1
ATOM 1396 N N . SER A 1 190 ? 1.723 -5.384 17.156 1.00 97.81 190 SER A N 1
ATOM 1397 C CA . SER A 1 190 ? 1.908 -5.961 15.835 1.00 97.81 190 SER A CA 1
ATOM 1398 C C . SER A 1 190 ? 3.156 -6.829 15.811 1.00 97.81 190 SER A C 1
ATOM 1400 O O . SER A 1 190 ? 4.024 -6.701 16.677 1.00 97.81 190 SER A O 1
ATOM 1402 N N . GLY A 1 191 ? 3.246 -7.708 14.821 1.00 96.88 191 GLY A N 1
ATOM 1403 C CA . GLY A 1 191 ? 4.399 -8.579 14.632 1.00 96.88 191 GLY A CA 1
ATOM 1404 C C . GLY A 1 191 ? 4.574 -8.985 13.177 1.00 96.88 191 GLY A C 1
ATOM 1405 O O . GLY A 1 191 ? 3.707 -8.733 12.344 1.00 96.88 191 GLY A O 1
ATOM 1406 N N . THR A 1 192 ? 5.718 -9.594 12.882 1.00 96.94 192 THR A N 1
ATOM 1407 C CA . THR A 1 192 ? 6.041 -10.215 11.591 1.00 96.94 192 THR A CA 1
ATOM 1408 C C . THR A 1 192 ? 6.165 -11.721 11.813 1.00 96.94 192 THR A C 1
ATOM 1410 O O . THR A 1 192 ? 6.738 -12.145 12.821 1.00 96.94 192 THR A O 1
ATOM 1413 N N . PHE A 1 193 ? 5.637 -12.536 10.903 1.00 95.94 193 PHE A N 1
ATOM 1414 C CA . PHE A 1 193 ? 5.839 -13.985 10.956 1.00 95.94 193 PHE A CA 1
ATOM 1415 C C . PHE A 1 193 ? 7.291 -14.348 10.621 1.00 95.94 193 PHE A C 1
ATOM 1417 O O . PHE A 1 193 ? 7.932 -13.688 9.812 1.00 95.94 193 PHE A O 1
ATOM 1424 N N . LYS A 1 194 ? 7.829 -15.401 11.246 1.00 94.62 194 LYS A N 1
ATOM 1425 C CA . LYS A 1 194 ? 9.224 -15.828 11.018 1.00 94.62 194 LYS A CA 1
ATOM 1426 C C . LYS A 1 194 ? 9.402 -16.632 9.729 1.00 94.62 194 LYS A C 1
ATOM 1428 O O . LYS A 1 194 ? 10.474 -16.607 9.141 1.00 94.62 194 LYS A O 1
ATOM 1433 N N . THR A 1 195 ? 8.365 -17.354 9.315 1.00 93.69 195 THR A N 1
ATOM 1434 C CA . THR A 1 195 ? 8.369 -18.154 8.089 1.00 93.69 195 THR A CA 1
ATOM 1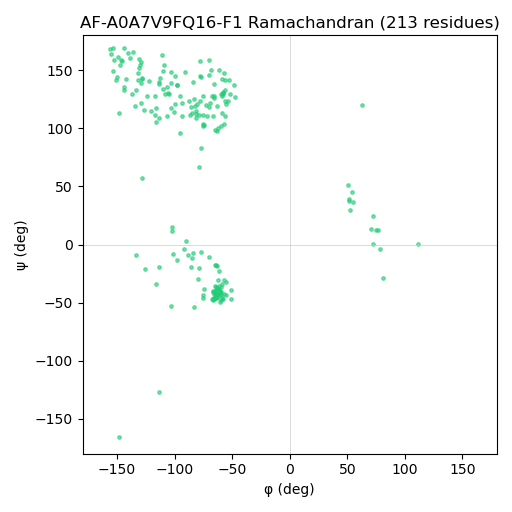435 C C . THR A 1 195 ? 7.794 -17.310 6.965 1.00 93.69 195 THR A C 1
ATOM 1437 O O . THR A 1 195 ? 6.604 -16.995 6.977 1.00 93.69 195 THR A O 1
ATOM 1440 N N . LEU A 1 196 ? 8.649 -16.919 6.024 1.00 92.38 196 LEU A N 1
ATOM 1441 C CA . LEU A 1 196 ? 8.291 -16.031 4.926 1.00 92.38 196 LEU A CA 1
ATOM 1442 C C . LEU A 1 196 ? 8.338 -16.785 3.600 1.00 92.38 196 LEU A C 1
ATOM 1444 O O . LEU A 1 196 ? 9.210 -17.622 3.374 1.00 92.38 196 LEU A O 1
ATOM 1448 N N . LEU A 1 197 ? 7.399 -16.458 2.714 1.00 93.38 197 LEU A N 1
ATOM 1449 C CA . LEU A 1 197 ? 7.538 -16.791 1.303 1.00 93.38 197 LEU A CA 1
ATOM 1450 C C . LEU A 1 197 ? 8.690 -15.954 0.742 1.00 93.38 197 LEU A C 1
ATOM 1452 O O . LEU A 1 197 ? 8.669 -14.731 0.867 1.00 93.38 197 LEU A O 1
ATOM 1456 N N . GLN A 1 198 ? 9.652 -16.596 0.089 1.00 94.88 198 GLN A N 1
ATOM 1457 C CA . GLN A 1 198 ? 10.686 -15.909 -0.675 1.00 94.88 198 GLN A CA 1
ATOM 1458 C C . GLN A 1 198 ? 10.390 -16.046 -2.165 1.00 94.88 198 GLN A C 1
ATOM 1460 O O . GLN A 1 198 ? 10.173 -17.149 -2.668 1.00 94.88 198 GLN A O 1
ATOM 1465 N N . VAL A 1 199 ? 10.400 -14.921 -2.869 1.00 94.31 199 VAL A N 1
ATOM 1466 C CA . VAL A 1 199 ? 10.312 -14.860 -4.333 1.00 94.31 199 VAL A CA 1
ATOM 1467 C C . VAL A 1 199 ? 11.643 -14.380 -4.907 1.00 94.31 199 VAL A C 1
ATOM 1469 O O . VAL A 1 199 ? 12.482 -13.861 -4.172 1.00 94.31 199 VAL A O 1
ATOM 1472 N N . ARG A 1 200 ? 11.870 -14.588 -6.209 1.00 95.31 200 ARG A N 1
ATOM 1473 C CA . ARG A 1 200 ? 13.139 -14.246 -6.876 1.00 95.31 200 ARG A CA 1
ATOM 1474 C C . ARG A 1 200 ? 12.951 -13.389 -8.134 1.00 95.31 200 ARG A C 1
ATOM 1476 O O . ARG A 1 200 ? 13.371 -13.817 -9.209 1.00 95.31 200 ARG A O 1
ATOM 1483 N N . PRO A 1 201 ? 12.313 -12.209 -8.032 1.00 93.38 201 PRO A N 1
ATOM 1484 C CA . PRO A 1 201 ? 12.176 -11.309 -9.172 1.00 93.38 201 PRO A CA 1
ATOM 1485 C C . PRO A 1 201 ? 13.561 -10.925 -9.704 1.00 93.38 201 PRO A C 1
ATOM 1487 O O . PRO A 1 201 ? 14.441 -10.530 -8.938 1.00 93.38 201 PRO A O 1
ATOM 1490 N N . ALA A 1 202 ? 13.773 -11.092 -11.008 1.00 94.00 202 ALA A N 1
ATOM 1491 C CA . ALA A 1 202 ? 15.064 -10.902 -11.671 1.00 94.00 202 ALA A CA 1
ATOM 1492 C C . ALA A 1 202 ? 16.227 -11.684 -11.016 1.00 94.00 202 ALA A C 1
ATOM 1494 O O . ALA A 1 202 ? 17.373 -11.240 -11.027 1.00 94.00 202 ALA A O 1
ATOM 1495 N N . GLY A 1 203 ? 15.932 -12.831 -10.391 1.00 91.12 203 GLY A N 1
ATOM 1496 C CA . GLY A 1 203 ? 16.912 -13.661 -9.685 1.00 91.12 203 GLY A CA 1
ATOM 1497 C C . GLY A 1 203 ? 17.302 -13.164 -8.287 1.00 91.12 203 GLY A C 1
ATOM 1498 O O . GLY A 1 203 ? 18.022 -13.870 -7.576 1.00 91.12 203 GLY A O 1
ATOM 1499 N N . VAL A 1 204 ? 16.807 -12.001 -7.850 1.00 90.31 204 VAL A N 1
ATOM 1500 C CA . VAL A 1 204 ? 17.127 -11.414 -6.542 1.00 90.31 204 VAL A CA 1
ATOM 1501 C C . VAL A 1 204 ? 16.167 -11.952 -5.482 1.00 90.31 204 VAL A C 1
ATOM 1503 O O . VAL A 1 204 ? 14.958 -11.799 -5.646 1.00 90.31 204 VAL A O 1
ATOM 1506 N N . PRO A 1 205 ? 16.651 -12.570 -4.388 1.00 92.81 205 PRO A N 1
ATOM 1507 C CA . PRO A 1 205 ? 15.776 -13.038 -3.322 1.00 92.81 205 PRO A CA 1
ATOM 1508 C C . PRO A 1 205 ? 15.096 -11.858 -2.623 1.00 92.81 205 PRO A C 1
ATOM 1510 O O . PRO A 1 205 ? 15.757 -10.943 -2.135 1.00 92.81 205 PRO A O 1
ATOM 1513 N N . VAL A 1 206 ? 13.769 -11.906 -2.557 1.00 93.19 206 VAL A N 1
ATOM 1514 C CA . VAL A 1 206 ? 12.935 -10.929 -1.859 1.00 93.19 206 VAL A CA 1
ATOM 1515 C C . VAL A 1 206 ? 11.981 -11.673 -0.937 1.00 93.19 206 VAL A C 1
ATOM 1517 O O . VAL A 1 206 ? 11.179 -12.500 -1.381 1.00 93.19 206 VAL A O 1
ATOM 1520 N N . ASP A 1 207 ? 12.048 -11.355 0.351 1.00 94.44 207 ASP A N 1
ATOM 1521 C CA . ASP A 1 207 ? 11.146 -11.924 1.343 1.00 94.44 207 ASP A CA 1
ATOM 1522 C C . ASP A 1 207 ? 9.803 -11.186 1.328 1.00 94.44 207 ASP A C 1
ATOM 1524 O O . ASP A 1 207 ? 9.705 -9.980 1.585 1.00 94.44 207 ASP A O 1
ATOM 1528 N N . VAL A 1 208 ? 8.730 -11.932 1.075 1.00 94.38 208 VAL A N 1
ATOM 1529 C CA . VAL A 1 208 ? 7.356 -11.437 1.164 1.00 94.38 208 VAL A CA 1
ATOM 1530 C C . VAL A 1 208 ? 6.966 -11.379 2.636 1.00 94.38 208 VAL A C 1
ATOM 1532 O O . VAL A 1 208 ? 6.356 -12.293 3.193 1.00 94.38 208 VAL A O 1
ATOM 1535 N N . THR A 1 209 ? 7.367 -10.288 3.283 1.00 95.69 209 THR A N 1
ATOM 1536 C CA . THR A 1 209 ? 7.080 -10.028 4.695 1.00 95.69 209 THR A CA 1
ATOM 1537 C C . THR A 1 209 ? 5.569 -9.992 4.929 1.00 95.69 209 THR A C 1
ATOM 1539 O O . THR A 1 209 ? 4.853 -9.273 4.234 1.00 95.69 209 THR A O 1
ATOM 1542 N N . ARG A 1 210 ? 5.095 -10.744 5.930 1.00 94.62 210 ARG A N 1
ATOM 1543 C CA . ARG A 1 210 ? 3.702 -10.782 6.406 1.00 94.62 210 ARG A CA 1
ATOM 1544 C C . ARG A 1 210 ? 3.653 -10.646 7.918 1.00 94.62 210 ARG A C 1
ATOM 1546 O O . ARG A 1 210 ? 4.595 -11.045 8.608 1.00 94.62 210 ARG A O 1
ATOM 1553 N N . GLY A 1 211 ? 2.568 -10.103 8.442 1.00 94.62 211 GLY A N 1
ATOM 1554 C CA . GLY A 1 211 ? 2.445 -9.805 9.854 1.00 94.62 211 GLY A CA 1
ATOM 1555 C C . GLY A 1 211 ? 1.034 -9.930 10.394 1.00 94.62 211 GLY A C 1
ATOM 1556 O O . GLY A 1 211 ? 0.153 -10.551 9.812 1.00 94.62 211 GLY A O 1
ATOM 1557 N N . TRP A 1 212 ? 0.868 -9.381 11.588 1.00 96.56 212 TRP A N 1
ATOM 1558 C CA . TRP A 1 212 ? -0.409 -9.308 12.277 1.00 96.56 212 TRP A CA 1
ATOM 1559 C C . TRP A 1 212 ? -0.485 -8.020 13.090 1.00 96.56 212 TRP A C 1
ATOM 1561 O O . TRP A 1 212 ? 0.535 -7.438 13.474 1.00 96.56 212 TRP A O 1
ATOM 1571 N N . THR A 1 213 ? -1.709 -7.606 13.393 1.00 97.81 213 THR A N 1
ATOM 1572 C CA . THR A 1 213 ? -2.029 -6.511 14.313 1.00 97.81 213 THR A CA 1
ATOM 1573 C C . THR A 1 213 ? -3.052 -6.983 15.340 1.00 97.81 213 THR A C 1
ATOM 1575 O O . THR A 1 213 ? -3.956 -7.737 14.987 1.00 97.81 213 THR A O 1
ATOM 1578 N N . SER A 1 214 ? -2.947 -6.531 16.589 1.00 97.31 214 SER A N 1
ATOM 1579 C CA . SER A 1 214 ? -3.939 -6.787 17.643 1.00 97.31 214 SER A CA 1
ATOM 1580 C C . SER A 1 214 ? -4.181 -5.541 18.487 1.00 97.31 214 SER A C 1
ATOM 1582 O O . SER A 1 214 ? -3.338 -4.640 18.529 1.00 97.31 214 SER A O 1
ATOM 1584 N N . VAL A 1 215 ? -5.311 -5.510 19.191 1.00 94.81 215 VAL A N 1
ATOM 1585 C CA . VAL A 1 215 ? -5.689 -4.468 20.151 1.00 94.81 215 VAL A CA 1
ATOM 1586 C C . VAL A 1 215 ? -6.677 -5.005 21.178 1.00 94.81 215 VAL A C 1
ATOM 1588 O O . VAL A 1 215 ? -7.378 -5.974 20.819 1.00 94.81 215 VAL A O 1
#

Nearest PDB structures (foldseek):
  8emb-assembly5_E  TM=2.469E-01  e=9.306E+00  Thermosynechococcus vestitus BP-1

Solvent-accessible surface area (backbone atoms only — not comparable to full-atom values): 12050 Å² total; per-residue (Å²): 141,85,86,88,80,87,81,83,85,80,85,78,82,77,79,76,76,78,73,76,74,75,74,85,78,86,78,46,70,42,79,44,74,68,59,67,35,57,73,62,62,57,33,54,67,14,73,35,64,52,49,26,17,41,27,40,8,52,32,54,53,34,37,58,74,55,38,53,78,62,50,22,49,56,54,25,50,53,47,65,73,66,61,42,43,33,36,41,33,34,43,36,24,36,34,21,29,42,64,28,69,54,72,36,77,72,72,67,60,70,49,73,76,45,46,47,58,62,47,28,46,53,46,48,28,59,96,45,86,36,56,43,81,74,49,72,39,82,38,30,69,53,41,38,50,13,11,70,85,76,43,66,89,68,34,34,82,87,25,65,68,18,8,55,28,25,46,28,45,34,35,20,40,35,34,33,36,30,59,92,67,88,68,83,83,57,84,66,46,68,52,68,59,90,82,61,58,69,46,42,37,39,71,44,83,42,69,51,45,48,64,49,76,51,97

Sequence (215 aa):
MSRLVLAALSLTVFSAGASAQAAPTDVKVMTRNVYLGADLGPGVRASSLPELVNAAGTILNEVDANRFPTRAKGLAAEILKNRPDLVGLQEAALWRTQPCSKNPLPPSATTVRYDSIKLLLAQLNKGAKRYRLVVAKPEFDFEIWANTDGNAATAGPGCPAGSEINGRLTMRDAILVRLGAGVSTSKAKSGTFKTLLQVRPAGVPVDVTRGWTSV

Secondary structure (DSSP, 8-state):
---------------------PPP-PPPEEEEE---SS--HHHHH--SHHHHHHHHHHHHHHHHHTTHHHHHHHHHHHHHHH--SEEEEES--EEEEEETTS--SS----EEEEEHHHHHHHHHTSSS--EEEEEEEEEEEEEEEE-SSS-GGGPPTT-STT-SEEEEEEEEEEEEEETTSS----S-EEEE-SS-EEE-GGG--EEE--EEEE-

Radius of gyration: 27.55 Å; Cα contacts (8 Å, |Δi|>4): 446; chains: 1; bounding box: 44×36×118 Å

pLDDT: mean 91.51, std 15.05, range [39.44, 98.94]